Protein AF-A0A533RZ39-F1 (afdb_monomer)

Sequence (340 aa):
DVKAGQAVFLKYGLMDNGTIWGHGAYLGPDFSAAYLHSLSLEATDEMAQASFSKPLDQLTVSEKKMIEPAVAELLKTNRYDHATGILTFTQPEVLTYQQQLGYWSNYFSSPATTAGLKSGLITDPVELRQLTSFFAWTAWVSVANRPDKPYSYTNNFPYDPSVGNVATTDAILWSAISLIALLGGTAIVLFAFGRWDFLGWRNEKGAAHYHETAVEVGTATPGQRSTIKLFVIVGLLMVVQMLVGALVAHYRADPASFYGLDLSGIMPSNLTRTWHLQMAIFWIATAFVAGALFLAPMLSGKEAKKQNVGIHVLFAALLLVVGGSLLGEWLGINNKLGNL

Nearest PDB structures (foldseek):
  6qq6-assembly1_B  TM=9.199E-01  e=1.521E-16  Achromobacter xylosoxidans
  8bgw-assembly1_A  TM=9.151E-01  e=1.455E-16  Achromobacter xylosoxidans
  3ayf-assembly1_A  TM=8.746E-01  e=5.811E-16  Geobacillus stearothermophilus
  6t6v-assembly1_A  TM=9.253E-01  e=1.358E-15  Achromobacter xylosoxidans
  6qq5-assembly1_B  TM=8.987E-01  e=1.515E-14  Achromobacter xylosoxidans

Radius of gyration: 28.08 Å; Cα contacts (8 Å, |Δi|>4): 406; chains: 1; bounding box: 74×52×76 Å

Structure (mmCIF, N/CA/C/O backbone):
data_AF-A0A533RZ39-F1
#
_entry.id   AF-A0A533RZ39-F1
#
loop_
_atom_site.group_PDB
_atom_site.id
_atom_site.type_symbol
_atom_site.label_atom_id
_atom_site.label_alt_id
_atom_site.label_comp_id
_atom_site.label_asym_id
_atom_site.label_entity_id
_atom_site.label_seq_id
_atom_site.pdbx_PDB_ins_code
_atom_site.Cartn_x
_atom_site.Cartn_y
_atom_site.Cartn_z
_atom_site.occupancy
_atom_site.B_iso_or_equiv
_atom_site.auth_seq_id
_atom_site.auth_comp_id
_atom_site.auth_asym_id
_atom_site.auth_atom_id
_atom_site.pdbx_PDB_model_num
ATOM 1 N N . ASP A 1 1 ? -16.168 -15.896 3.021 1.00 94.88 1 ASP A N 1
ATOM 2 C CA . ASP A 1 1 ? -16.195 -14.435 3.233 1.00 94.88 1 ASP A CA 1
ATOM 3 C C . ASP A 1 1 ? -14.821 -13.778 3.237 1.00 94.88 1 ASP A C 1
ATOM 5 O O . ASP A 1 1 ? -14.568 -13.072 2.278 1.00 94.88 1 ASP A O 1
ATOM 9 N N . VAL A 1 2 ? -13.897 -14.052 4.169 1.00 98.00 2 VAL A N 1
ATOM 10 C CA . VAL A 1 2 ? -12.564 -13.382 4.225 1.00 98.00 2 VAL A CA 1
ATOM 11 C C . VAL A 1 2 ? -11.825 -13.320 2.874 1.00 98.00 2 VAL A C 1
ATOM 13 O O . VAL A 1 2 ? -11.486 -12.238 2.407 1.00 98.00 2 VAL A O 1
ATOM 16 N N . LYS A 1 3 ? -11.614 -14.463 2.201 1.00 98.19 3 LYS A N 1
ATOM 17 C CA . LYS A 1 3 ? -10.939 -14.504 0.884 1.00 98.19 3 LYS A CA 1
ATOM 18 C C . LYS A 1 3 ? -11.696 -13.737 -0.207 1.00 98.19 3 LYS A C 1
ATOM 20 O O . LYS A 1 3 ? -11.078 -13.112 -1.058 1.00 98.19 3 LYS A O 1
ATOM 25 N N . ALA A 1 4 ? -13.028 -13.781 -0.177 1.00 98.38 4 ALA A N 1
ATOM 26 C CA . ALA A 1 4 ? -13.853 -13.024 -1.114 1.00 98.38 4 ALA A CA 1
ATOM 27 C C . ALA A 1 4 ? -13.762 -11.516 -0.825 1.00 98.38 4 ALA A C 1
ATOM 29 O O . ALA A 1 4 ? -13.644 -10.725 -1.748 1.00 98.38 4 ALA A O 1
ATOM 30 N N . GLY A 1 5 ? -13.687 -11.125 0.449 1.00 98.25 5 GLY A N 1
ATOM 31 C CA . GLY A 1 5 ? -13.450 -9.744 0.863 1.00 98.25 5 GLY A CA 1
ATOM 32 C C . GLY A 1 5 ? -12.106 -9.202 0.401 1.00 98.25 5 GLY A C 1
ATOM 33 O O . GLY A 1 5 ? -12.029 -8.065 -0.050 1.00 98.25 5 GLY A O 1
ATOM 34 N N . GLN A 1 6 ? -11.058 -10.030 0.429 1.00 98.44 6 GLN A N 1
ATOM 35 C CA . GLN A 1 6 ? -9.775 -9.678 -0.176 1.00 98.44 6 GLN A CA 1
ATOM 36 C C . GLN A 1 6 ? -9.917 -9.438 -1.688 1.00 98.44 6 GLN A C 1
ATOM 38 O O . GLN A 1 6 ? -9.349 -8.485 -2.215 1.00 98.44 6 GLN A O 1
ATOM 43 N N . ALA A 1 7 ? -10.690 -10.269 -2.393 1.00 96.81 7 ALA A N 1
ATOM 44 C CA . ALA A 1 7 ? -10.954 -10.060 -3.815 1.00 96.81 7 ALA A CA 1
ATOM 45 C C . ALA A 1 7 ? -11.730 -8.756 -4.067 1.00 96.81 7 ALA A C 1
ATOM 47 O O . ALA A 1 7 ? -11.374 -8.021 -4.980 1.00 96.81 7 ALA A O 1
ATOM 48 N N . VAL A 1 8 ? -12.713 -8.417 -3.224 1.00 96.19 8 VAL A N 1
ATOM 49 C CA . VAL A 1 8 ? -13.425 -7.125 -3.261 1.00 96.19 8 VAL A CA 1
ATOM 50 C C . VAL A 1 8 ? -12.455 -5.956 -3.039 1.00 96.19 8 VAL A C 1
ATOM 52 O O . VAL A 1 8 ? -12.459 -4.996 -3.807 1.00 96.19 8 VAL A O 1
ATOM 55 N N . PHE A 1 9 ? -11.571 -6.054 -2.042 1.00 97.25 9 PHE A N 1
ATOM 56 C CA . PHE A 1 9 ? -10.540 -5.049 -1.764 1.00 97.25 9 PHE A CA 1
ATOM 57 C C . PHE A 1 9 ? -9.639 -4.786 -2.984 1.00 97.25 9 PHE A C 1
ATOM 59 O O . PHE A 1 9 ? -9.353 -3.631 -3.309 1.00 97.25 9 PHE A O 1
ATOM 66 N N . LEU A 1 10 ? -9.228 -5.849 -3.684 1.00 95.38 10 LEU A N 1
ATOM 67 C CA . LEU A 1 10 ? -8.409 -5.761 -4.896 1.00 95.38 10 LEU A CA 1
ATOM 68 C C . LEU A 1 10 ? -9.204 -5.252 -6.106 1.00 95.38 10 LEU A C 1
ATOM 70 O O . LEU A 1 10 ? -8.716 -4.382 -6.822 1.00 95.38 10 LEU A O 1
ATOM 74 N N . LYS A 1 11 ? -10.434 -5.743 -6.305 1.00 93.38 11 LYS A N 1
ATOM 75 C CA . LYS A 1 11 ? -11.346 -5.352 -7.394 1.00 93.38 11 LYS A CA 1
ATOM 76 C C . LYS A 1 11 ? -11.533 -3.838 -7.458 1.00 93.38 11 LYS A C 1
ATOM 78 O O . LYS A 1 11 ? -11.471 -3.250 -8.532 1.00 93.38 11 LYS A O 1
ATOM 83 N N . TYR A 1 12 ? -11.734 -3.211 -6.302 1.00 93.88 12 TYR A N 1
ATOM 84 C CA . TYR A 1 12 ? -11.944 -1.769 -6.200 1.00 93.88 12 TYR A CA 1
ATOM 85 C C . TYR A 1 12 ? -10.649 -0.966 -6.020 1.00 93.88 12 TYR A C 1
ATOM 87 O O . TYR A 1 12 ? -10.709 0.239 -5.784 1.00 93.88 12 TYR A O 1
ATOM 95 N N . GLY A 1 13 ? -9.472 -1.595 -6.120 1.00 95.31 13 GLY A N 1
ATOM 96 C CA . GLY A 1 13 ? -8.187 -0.905 -5.998 1.00 95.31 13 GLY A CA 1
ATOM 97 C C . GLY A 1 13 ? -8.021 -0.177 -4.661 1.00 95.31 13 GLY A C 1
ATOM 98 O O . GLY A 1 13 ? -7.439 0.903 -4.615 1.00 95.31 13 GLY A O 1
ATOM 99 N N . LEU A 1 14 ? -8.553 -0.722 -3.562 1.00 96.94 14 LEU A N 1
ATOM 100 C CA . LEU A 1 14 ? -8.545 -0.025 -2.269 1.00 96.94 14 LEU A CA 1
ATOM 101 C C . LEU A 1 14 ? -7.134 0.123 -1.678 1.00 96.94 14 LEU A C 1
ATOM 103 O O . LEU A 1 14 ? -6.907 1.025 -0.877 1.00 96.94 14 LEU A O 1
ATOM 107 N N . MET A 1 15 ? -6.167 -0.688 -2.119 1.00 97.62 15 MET A N 1
ATOM 108 C CA . MET A 1 15 ? -4.744 -0.520 -1.784 1.00 97.62 15 MET A CA 1
ATOM 109 C C . MET A 1 15 ? -4.122 0.737 -2.415 1.00 97.62 15 MET A C 1
ATOM 111 O O . MET A 1 15 ? -3.093 1.220 -1.948 1.00 97.62 15 MET A O 1
ATOM 115 N N . ASP A 1 16 ? -4.746 1.283 -3.464 1.00 97.06 16 ASP A N 1
ATOM 116 C CA . ASP A 1 16 ? -4.398 2.579 -4.050 1.00 97.06 16 ASP A CA 1
ATOM 117 C C . ASP A 1 16 ? -5.147 3.752 -3.392 1.00 97.06 16 ASP A C 1
ATOM 119 O O . ASP A 1 16 ? -4.945 4.908 -3.766 1.00 97.06 16 ASP A O 1
ATOM 123 N N . ASN A 1 17 ? -5.952 3.483 -2.361 1.00 95.75 17 ASN A N 1
ATOM 124 C CA . ASN A 1 17 ? -6.607 4.497 -1.538 1.00 95.75 17 ASN A CA 1
ATOM 125 C C . ASN A 1 17 ? -6.117 4.492 -0.081 1.00 95.75 17 ASN A C 1
ATOM 127 O O . ASN A 1 17 ? -5.567 5.493 0.375 1.00 95.75 17 ASN A O 1
ATOM 131 N N . GLY A 1 18 ? -6.250 3.369 0.618 1.00 96.81 18 GLY A N 1
ATOM 132 C CA . GLY A 1 18 ? -5.762 3.168 1.983 1.00 96.81 18 GLY A CA 1
ATOM 133 C C . GLY A 1 18 ? -4.693 2.080 2.059 1.00 96.81 18 GLY A C 1
ATOM 134 O O . GLY A 1 18 ? -4.070 1.727 1.051 1.00 96.81 18 GLY A O 1
ATOM 135 N N . THR A 1 19 ? -4.500 1.515 3.250 1.00 98.50 19 THR A N 1
ATOM 136 C CA . THR A 1 19 ? -3.510 0.452 3.488 1.00 98.50 19 THR A CA 1
ATOM 137 C C . THR A 1 19 ? -4.073 -0.767 4.211 1.00 98.50 19 THR A C 1
ATOM 139 O O . THR A 1 19 ? -5.060 -0.693 4.941 1.00 98.50 19 THR A O 1
ATOM 142 N N . ILE A 1 20 ? -3.404 -1.906 4.022 1.00 98.50 20 ILE A N 1
ATOM 143 C CA . ILE A 1 20 ? -3.506 -3.082 4.891 1.00 98.50 20 ILE A CA 1
ATOM 144 C C . ILE A 1 20 ? -2.119 -3.325 5.472 1.00 98.50 20 ILE A C 1
ATOM 146 O O . ILE A 1 20 ? -1.152 -3.492 4.724 1.00 98.50 20 ILE A O 1
ATOM 150 N N . TRP A 1 21 ? -2.015 -3.332 6.802 1.00 97.94 21 TRP A N 1
ATOM 151 C CA . TRP A 1 21 ? -0.742 -3.515 7.509 1.00 97.94 21 TRP A CA 1
ATOM 152 C C . TRP A 1 21 ? 0.346 -2.551 7.005 1.00 97.94 21 TRP A C 1
ATOM 154 O O . TRP A 1 21 ? 1.483 -2.949 6.747 1.00 97.94 21 TRP A O 1
ATOM 164 N N . GLY A 1 22 ? -0.023 -1.282 6.815 1.00 97.06 22 GLY A N 1
ATOM 165 C CA . GLY A 1 22 ? 0.871 -0.199 6.400 1.00 97.06 22 GLY A CA 1
ATOM 166 C C . GLY A 1 22 ? 1.260 -0.194 4.917 1.00 97.06 22 GLY A C 1
ATOM 167 O O . GLY A 1 22 ? 1.919 0.745 4.471 1.00 97.06 22 GLY A O 1
ATOM 168 N N . HIS A 1 23 ? 0.842 -1.194 4.135 1.00 98.38 23 HIS A N 1
ATOM 169 C CA . HIS A 1 23 ? 1.128 -1.266 2.704 1.00 98.38 23 HIS A CA 1
ATOM 170 C C . HIS A 1 23 ? -0.058 -0.751 1.890 1.00 98.38 23 HIS A C 1
ATOM 172 O O . HIS A 1 23 ? -1.171 -1.265 2.007 1.00 98.38 23 HIS A O 1
ATOM 178 N N . GLY A 1 24 ? 0.194 0.239 1.037 1.00 97.19 24 GLY A N 1
ATOM 179 C CA . GLY A 1 24 ? -0.805 0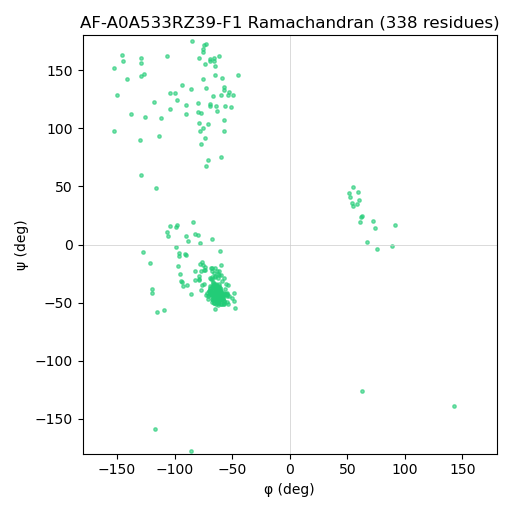.817 0.142 1.00 97.19 24 GLY A CA 1
ATOM 180 C C . GLY A 1 24 ? -0.629 2.322 -0.021 1.00 97.19 24 GLY A C 1
ATOM 181 O O . GLY A 1 24 ? 0.495 2.807 -0.178 1.00 97.19 24 GLY A O 1
ATOM 182 N N . ALA A 1 25 ? -1.737 3.050 -0.026 1.00 96.00 25 ALA A N 1
ATOM 183 C CA . ALA A 1 25 ? -1.802 4.491 -0.200 1.00 96.00 25 ALA A CA 1
ATOM 184 C C . ALA A 1 25 ? -2.129 5.232 1.102 1.00 96.00 25 ALA A C 1
ATOM 186 O O . ALA A 1 25 ? -2.640 4.666 2.056 1.00 96.00 25 ALA A O 1
ATOM 187 N N . TYR A 1 26 ? -1.840 6.533 1.113 1.00 93.94 26 TYR A N 1
ATOM 188 C CA . TYR A 1 26 ? -2.028 7.415 2.271 1.00 93.94 26 TYR A CA 1
ATOM 189 C C . TYR A 1 26 ? -3.066 8.499 1.956 1.00 93.94 26 TYR A C 1
ATOM 191 O O . TYR A 1 26 ? -2.769 9.694 2.042 1.00 93.94 26 TYR A O 1
ATOM 199 N N . LEU A 1 27 ? -4.209 8.083 1.411 1.00 93.12 27 LEU A N 1
ATOM 200 C CA . LEU A 1 27 ? -5.382 8.930 1.163 1.00 93.12 27 LEU A CA 1
ATOM 201 C C . LEU A 1 27 ? -6.493 8.531 2.141 1.00 93.12 27 LEU A C 1
ATOM 203 O O . LEU A 1 27 ? -6.960 9.357 2.917 1.00 93.12 27 LEU A O 1
ATOM 207 N N . GLY A 1 28 ? -6.864 7.252 2.119 1.00 94.62 28 GLY A N 1
ATOM 208 C CA . GLY A 1 28 ? -7.725 6.604 3.099 1.00 94.62 28 GLY A CA 1
ATOM 209 C C . GLY A 1 28 ? -6.957 6.094 4.327 1.00 94.62 28 GLY A C 1
ATOM 210 O O . GLY A 1 28 ? -5.744 6.300 4.442 1.00 94.62 28 GLY A O 1
ATOM 211 N N . PRO A 1 29 ? -7.657 5.431 5.263 1.00 96.62 29 PRO A N 1
ATOM 212 C CA . PRO A 1 29 ? -7.059 4.892 6.479 1.00 96.62 29 PRO A CA 1
ATOM 213 C C . PRO A 1 29 ? -6.234 3.622 6.210 1.00 96.62 29 PRO A C 1
ATOM 215 O O . PRO A 1 29 ? -6.313 3.012 5.141 1.00 96.62 29 PRO A O 1
ATOM 218 N N . ASP A 1 30 ? -5.504 3.162 7.229 1.00 98.44 30 ASP A N 1
ATOM 219 C CA . ASP A 1 30 ? -5.156 1.742 7.313 1.00 98.44 30 ASP A CA 1
ATOM 220 C C . ASP A 1 30 ? -6.388 0.972 7.794 1.00 98.44 30 ASP A C 1
ATOM 222 O O . ASP A 1 30 ? -6.836 1.164 8.924 1.00 98.44 30 ASP A O 1
ATOM 226 N N . PHE A 1 31 ? -6.964 0.127 6.939 1.00 98.25 31 PHE A N 1
ATOM 227 C CA . PHE A 1 31 ? -8.225 -0.554 7.244 1.00 98.25 31 PHE A CA 1
ATOM 228 C C . PHE A 1 31 ? -8.075 -1.551 8.403 1.00 98.25 31 PHE A C 1
ATOM 230 O O . PHE A 1 31 ? -9.000 -1.703 9.199 1.00 98.25 31 PHE A O 1
ATOM 237 N N . SER A 1 32 ? -6.903 -2.187 8.539 1.00 98.25 32 SER A N 1
ATOM 238 C CA . SER A 1 32 ? -6.609 -3.096 9.655 1.00 98.25 32 SER A CA 1
ATOM 239 C C . SER A 1 32 ? -6.551 -2.338 10.981 1.00 98.25 32 SER A C 1
ATOM 241 O O . SER A 1 32 ? -7.179 -2.753 11.951 1.00 98.25 32 SER A O 1
ATOM 243 N N . ALA A 1 33 ? -5.824 -1.218 11.022 1.00 98.50 33 ALA A N 1
ATOM 244 C CA . ALA A 1 33 ? -5.680 -0.386 12.212 1.00 98.50 33 ALA A CA 1
ATOM 245 C C . ALA A 1 33 ? -6.991 0.310 12.586 1.00 98.50 33 ALA A C 1
ATOM 247 O O . ALA A 1 33 ? -7.340 0.349 13.760 1.00 98.50 33 ALA A O 1
ATOM 248 N N . ALA A 1 34 ? -7.742 0.816 11.603 1.00 98.00 34 ALA A N 1
ATOM 249 C CA . ALA A 1 34 ? -9.041 1.441 11.835 1.00 98.00 34 ALA A CA 1
ATOM 250 C C . ALA A 1 34 ? -10.039 0.447 12.447 1.00 98.00 34 ALA A C 1
ATOM 252 O O . ALA A 1 34 ? -10.666 0.760 13.458 1.00 98.00 34 ALA A O 1
ATOM 253 N N . TYR A 1 35 ? -10.135 -0.767 11.889 1.00 98.56 35 TYR A N 1
ATOM 254 C CA . TYR A 1 35 ? -10.982 -1.818 12.457 1.00 98.56 35 TYR A CA 1
ATOM 255 C C . TYR A 1 35 ? -10.522 -2.198 13.871 1.00 98.56 35 TYR A C 1
ATOM 257 O O . TYR A 1 35 ? -11.345 -2.267 14.784 1.00 98.56 35 TYR A O 1
ATOM 265 N N . LEU A 1 36 ? -9.216 -2.431 14.061 1.00 98.56 36 LEU A N 1
ATOM 266 C CA . LEU A 1 36 ? -8.647 -2.815 15.356 1.00 98.56 36 LEU A CA 1
ATOM 267 C C . LEU A 1 36 ? -8.915 -1.762 16.433 1.00 98.56 36 LEU A C 1
ATOM 269 O O . LEU A 1 36 ? -9.275 -2.110 17.554 1.00 98.56 36 LEU A O 1
ATOM 273 N N . HIS A 1 37 ? -8.771 -0.484 16.093 1.00 97.62 37 HIS A N 1
ATOM 274 C CA . HIS A 1 37 ? -9.007 0.594 17.036 1.00 97.62 37 HIS A CA 1
ATOM 275 C C . HIS A 1 37 ? -10.481 0.663 17.452 1.00 97.62 37 HIS A C 1
ATOM 277 O O . HIS A 1 37 ? -10.779 0.768 18.638 1.00 97.62 37 HIS A O 1
ATOM 283 N N . SER A 1 38 ? -11.421 0.526 16.509 1.00 97.19 38 SER A N 1
ATOM 284 C CA . SER A 1 38 ? -12.846 0.439 16.856 1.00 97.19 38 SER A CA 1
ATOM 285 C C . SER A 1 38 ? -13.154 -0.768 17.744 1.00 97.19 38 SER A C 1
ATOM 287 O O . SER A 1 38 ? -13.905 -0.629 18.703 1.00 97.19 38 SER A O 1
ATOM 289 N N . LEU A 1 39 ? -12.532 -1.922 17.472 1.00 98.06 39 LEU A N 1
ATOM 290 C CA . LEU A 1 39 ? -12.652 -3.107 18.325 1.00 98.06 39 LEU A CA 1
ATOM 291 C C . LEU A 1 39 ? -12.137 -2.845 19.745 1.00 98.06 39 LEU A C 1
ATOM 293 O O . LEU A 1 39 ? -12.749 -3.283 20.715 1.00 98.06 39 LEU A O 1
ATOM 297 N N . SER A 1 40 ? -11.030 -2.114 19.872 1.00 96.88 40 SER A N 1
ATOM 298 C CA . SER A 1 40 ? -10.486 -1.714 21.169 1.00 96.88 40 SER A CA 1
ATOM 299 C C . SER A 1 40 ? -11.463 -0.845 21.957 1.00 96.88 40 SER A C 1
ATOM 301 O O . SER A 1 40 ? -11.696 -1.093 23.140 1.00 96.88 40 SER A O 1
ATOM 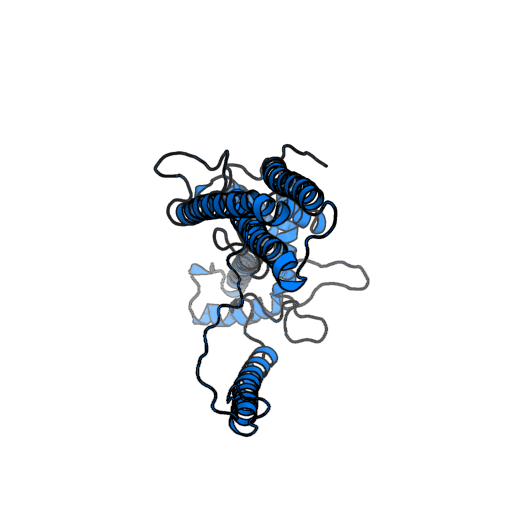303 N N . LEU A 1 41 ? -12.072 0.148 21.301 1.00 95.19 41 LEU A N 1
ATOM 304 C CA . LEU A 1 41 ? -13.046 1.035 21.935 1.00 95.19 41 LEU A CA 1
ATOM 305 C C . LEU A 1 41 ? -14.280 0.263 22.413 1.00 95.19 41 L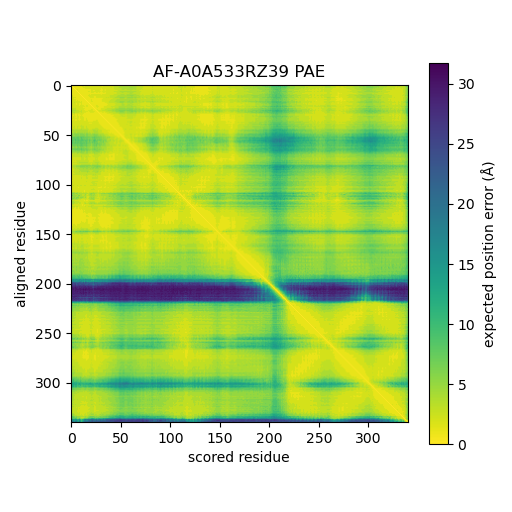EU A C 1
ATOM 307 O O . LEU A 1 41 ? -14.679 0.444 23.558 1.00 95.19 41 LEU A O 1
ATOM 311 N N . GLU A 1 42 ? -14.823 -0.634 21.587 1.00 95.44 42 GLU A N 1
ATOM 312 C CA . GLU A 1 42 ? -15.980 -1.463 21.952 1.00 95.44 42 GLU A CA 1
ATOM 313 C C . GLU A 1 42 ? -15.650 -2.410 23.116 1.00 95.44 42 GLU A C 1
ATOM 315 O O . GLU A 1 42 ? -16.386 -2.476 24.097 1.00 95.44 42 GLU A O 1
ATOM 320 N N . ALA A 1 43 ? -14.504 -3.099 23.065 1.00 95.69 43 ALA A N 1
ATOM 321 C CA . ALA A 1 43 ? -14.070 -3.978 24.151 1.00 95.69 43 ALA A CA 1
ATOM 322 C C . ALA A 1 43 ? -13.841 -3.209 25.461 1.00 95.69 43 ALA A C 1
ATOM 324 O O . ALA A 1 43 ? -14.156 -3.704 26.544 1.00 95.69 43 ALA A O 1
ATOM 325 N N . THR A 1 44 ? -13.314 -1.989 25.362 1.00 95.06 44 THR A N 1
ATOM 326 C CA . THR A 1 44 ? -13.107 -1.106 26.510 1.00 95.06 44 THR A CA 1
ATOM 327 C C . THR A 1 44 ? -14.439 -0.632 27.089 1.00 95.06 44 THR A C 1
ATOM 329 O O . THR A 1 44 ? -14.591 -0.641 28.308 1.00 95.06 44 THR A O 1
ATOM 332 N N . ASP A 1 45 ? -15.408 -0.254 26.252 1.00 93.81 45 ASP A N 1
ATOM 333 C CA . ASP A 1 45 ? -16.736 0.185 26.695 1.00 93.81 45 ASP A CA 1
ATOM 334 C C . ASP A 1 45 ? -17.526 -0.957 27.355 1.00 93.81 45 ASP A C 1
ATOM 336 O O . ASP A 1 45 ? -18.080 -0.777 28.440 1.00 93.81 45 ASP A O 1
ATOM 340 N N . GLU A 1 46 ? -17.474 -2.173 26.798 1.00 92.44 46 GLU A N 1
ATOM 341 C CA . GLU A 1 46 ? -18.102 -3.353 27.406 1.00 92.44 46 GLU A CA 1
ATOM 342 C C . GLU A 1 46 ? -17.523 -3.636 28.806 1.00 92.44 46 GLU A C 1
ATOM 344 O O . GLU A 1 46 ? -18.266 -3.828 29.776 1.00 92.44 46 GLU A O 1
ATOM 349 N N . MET A 1 47 ? -16.193 -3.592 28.951 1.00 93.31 47 MET A N 1
ATOM 350 C CA . MET A 1 47 ? -15.537 -3.775 30.251 1.00 93.31 47 MET A CA 1
ATOM 351 C C . MET A 1 47 ? -15.819 -2.628 31.228 1.00 93.31 47 MET A C 1
ATOM 353 O O . MET A 1 47 ? -15.960 -2.869 32.433 1.00 93.31 47 MET A O 1
ATOM 357 N N . ALA A 1 48 ? -15.916 -1.393 30.732 1.00 94.38 48 ALA A N 1
ATOM 358 C CA . ALA A 1 48 ? -16.267 -0.214 31.516 1.00 94.38 48 ALA A CA 1
ATOM 359 C C . ALA A 1 48 ? -17.680 -0.333 32.094 1.00 94.38 48 ALA A C 1
ATOM 361 O O . ALA A 1 48 ? -17.888 -0.138 33.297 1.00 94.38 48 ALA A O 1
ATOM 362 N N . GLN A 1 49 ? -18.635 -0.737 31.258 1.00 93.12 49 GLN A N 1
ATOM 363 C CA . GLN A 1 49 ? -20.014 -0.944 31.660 1.00 93.12 49 GLN A CA 1
ATOM 364 C C . GLN A 1 49 ? -20.128 -2.083 32.680 1.00 93.12 49 GLN A C 1
ATOM 366 O O . GLN A 1 49 ? -20.811 -1.928 33.694 1.00 93.12 49 GLN A O 1
ATOM 371 N N . ALA A 1 50 ? -19.411 -3.191 32.468 1.00 91.69 50 ALA A N 1
ATOM 372 C CA . ALA A 1 50 ? -19.404 -4.328 33.387 1.00 91.69 50 ALA A CA 1
ATOM 373 C C . ALA A 1 50 ? -18.765 -4.005 34.752 1.00 91.69 50 ALA A C 1
ATOM 375 O O . ALA A 1 50 ? -19.245 -4.479 35.780 1.00 91.69 50 ALA A O 1
ATOM 376 N N . SER A 1 51 ? -17.700 -3.196 34.775 1.00 93.56 51 SER A N 1
ATOM 377 C CA . SER A 1 51 ? -16.913 -2.937 35.993 1.00 93.56 51 SER A CA 1
ATOM 378 C C . SER A 1 51 ? -17.378 -1.708 36.776 1.00 93.56 51 SER A C 1
ATOM 380 O O . SER A 1 51 ? -17.321 -1.700 38.004 1.00 93.56 51 SER A O 1
ATOM 382 N N . PHE A 1 52 ? -17.830 -0.662 36.079 1.00 94.44 52 PHE A N 1
ATOM 383 C CA . PHE A 1 52 ? -18.134 0.646 36.671 1.00 94.44 52 PHE A CA 1
ATOM 384 C C . PHE A 1 52 ? -19.537 1.161 36.344 1.00 94.44 52 PHE A C 1
ATOM 386 O O . PHE A 1 52 ? -19.930 2.185 36.901 1.00 94.44 52 PHE A O 1
ATOM 393 N N . SER A 1 53 ? -20.294 0.481 35.469 1.00 95.06 53 SER A N 1
ATOM 394 C CA . SER A 1 53 ? -21.595 0.960 34.962 1.00 95.06 53 SER A CA 1
ATOM 395 C C . SER A 1 53 ? -21.516 2.366 34.356 1.00 95.06 53 SER A C 1
ATOM 397 O O . SER A 1 53 ? -22.427 3.179 34.523 1.00 95.06 53 SER A O 1
ATOM 399 N N . LYS A 1 54 ? -20.394 2.660 33.693 1.00 92.06 54 LYS A N 1
ATOM 400 C CA . LYS A 1 54 ? -20.105 3.938 33.045 1.00 92.06 54 LYS A CA 1
ATOM 401 C C . LYS A 1 54 ? -19.654 3.693 31.605 1.00 92.06 54 LYS A C 1
ATOM 403 O O . LYS A 1 54 ? -18.901 2.743 31.390 1.00 92.06 54 LYS A O 1
ATOM 408 N N . PRO A 1 55 ? -20.015 4.584 30.670 1.00 90.81 55 PRO A N 1
ATOM 409 C CA . PRO A 1 55 ? -19.425 4.593 29.338 1.00 90.81 55 PRO A CA 1
ATOM 410 C C . PRO A 1 55 ? -17.953 5.035 29.370 1.00 90.81 55 PRO A C 1
ATOM 412 O O . PRO A 1 55 ? -17.494 5.704 30.306 1.00 90.81 55 PRO A O 1
ATOM 415 N N . LEU A 1 56 ? -17.216 4.686 28.314 1.00 86.25 56 LEU A N 1
ATOM 416 C CA . LEU A 1 56 ? -15.779 4.947 28.152 1.00 86.25 56 LEU A CA 1
ATOM 417 C C . LEU A 1 56 ? -15.372 6.422 28.340 1.00 86.25 56 LEU A C 1
ATOM 419 O O . LEU A 1 56 ? -14.285 6.719 28.853 1.00 86.25 56 LEU A O 1
ATOM 423 N N . ASP A 1 57 ? -16.224 7.358 27.926 1.00 89.62 57 ASP A N 1
ATOM 424 C CA . ASP A 1 57 ? -15.989 8.804 28.001 1.00 89.62 57 ASP A CA 1
ATOM 425 C C . ASP A 1 57 ? -16.111 9.369 29.429 1.00 89.62 57 ASP A C 1
ATOM 427 O O . ASP A 1 57 ? -15.532 10.416 29.724 1.00 89.62 57 ASP A O 1
ATOM 431 N N . GLN A 1 58 ? -16.778 8.648 30.334 1.00 93.25 58 GLN A N 1
ATOM 432 C CA . GLN A 1 58 ? -16.986 9.036 31.734 1.00 93.25 58 GLN A CA 1
ATOM 433 C C . GLN A 1 58 ? -16.007 8.376 32.712 1.00 93.25 58 GLN A C 1
ATOM 435 O O . GLN A 1 58 ? -16.042 8.659 33.914 1.00 93.25 58 GLN A O 1
ATOM 440 N N . LEU A 1 59 ? -15.120 7.507 32.223 1.00 91.25 59 LEU A N 1
ATOM 441 C CA . LEU A 1 59 ? -14.091 6.894 33.055 1.00 91.25 59 LEU A CA 1
ATOM 442 C C . LEU A 1 59 ? -12.992 7.890 33.434 1.00 91.25 59 LEU A C 1
ATOM 444 O O . LEU A 1 59 ? -12.415 8.588 32.595 1.00 91.25 59 LEU A O 1
ATOM 448 N N . THR A 1 60 ? -12.622 7.877 34.710 1.00 93.81 60 THR A N 1
ATOM 449 C CA . THR A 1 60 ? -11.413 8.527 35.217 1.00 93.81 60 THR A CA 1
ATOM 450 C C . THR A 1 60 ? -10.155 7.854 34.660 1.00 93.81 60 THR A C 1
ATOM 452 O O . THR A 1 60 ? -10.165 6.695 34.249 1.00 93.81 60 THR A O 1
ATOM 455 N N . VAL A 1 61 ? -9.019 8.558 34.696 1.00 91.19 61 VAL A N 1
ATOM 456 C CA . VAL A 1 61 ? -7.720 8.002 34.266 1.00 91.19 61 VAL A CA 1
ATOM 457 C C . VAL A 1 61 ? -7.365 6.725 35.036 1.00 91.19 61 VAL A C 1
ATOM 459 O O . VAL A 1 61 ? -6.829 5.785 34.456 1.00 91.19 61 VAL A O 1
ATOM 462 N N . SER A 1 62 ? -7.679 6.675 36.333 1.00 92.94 62 SER A N 1
ATOM 463 C CA . SER A 1 62 ? -7.450 5.487 37.158 1.00 92.94 62 SER A CA 1
ATOM 464 C C . SER A 1 62 ? -8.330 4.316 36.725 1.00 92.94 62 SER A C 1
ATOM 466 O O . SER A 1 62 ? -7.831 3.201 36.630 1.00 92.94 62 SER A O 1
ATOM 468 N N . GLU A 1 63 ? -9.608 4.560 36.415 1.00 93.19 63 GLU A N 1
ATOM 469 C CA . GLU A 1 63 ? -10.519 3.526 35.905 1.00 93.19 63 GLU A CA 1
ATOM 470 C C . GLU A 1 63 ? -10.064 2.990 34.541 1.00 93.19 63 GLU A C 1
ATOM 472 O O . GLU A 1 63 ? -10.017 1.776 34.358 1.00 93.19 63 GLU A O 1
ATOM 477 N N . LYS A 1 64 ? -9.615 3.862 33.627 1.00 89.00 64 LYS A N 1
ATOM 478 C CA . LYS A 1 64 ? -9.048 3.449 32.328 1.00 89.00 64 LYS A CA 1
ATOM 479 C C . LYS A 1 64 ? -7.827 2.540 32.492 1.00 89.00 64 LYS A C 1
ATOM 481 O O . LYS A 1 64 ? -7.771 1.461 31.911 1.00 89.00 64 LYS A O 1
ATOM 486 N N . LYS A 1 65 ? -6.895 2.906 33.376 1.00 89.88 65 LYS A N 1
ATOM 487 C CA . LYS A 1 65 ? -5.705 2.085 33.662 1.00 89.88 65 LYS A CA 1
ATOM 488 C C . LYS A 1 65 ? -6.016 0.732 34.307 1.00 89.88 65 LYS A C 1
ATOM 490 O O . LYS A 1 65 ? -5.169 -0.156 34.259 1.00 89.88 65 LYS A O 1
ATOM 495 N N . MET A 1 66 ? -7.189 0.571 34.924 1.00 90.62 66 MET A N 1
ATOM 496 C CA . MET A 1 66 ? -7.618 -0.718 35.473 1.00 90.62 66 MET A CA 1
ATOM 497 C C . MET A 1 66 ? -8.154 -1.667 34.393 1.00 90.62 66 MET A C 1
ATOM 499 O O . MET A 1 66 ? -7.998 -2.875 34.544 1.00 90.62 66 MET A O 1
ATOM 503 N N . ILE A 1 67 ? -8.746 -1.147 33.311 1.00 92.88 67 ILE A N 1
ATOM 504 C CA . ILE A 1 67 ? -9.359 -1.968 32.248 1.00 92.88 67 ILE A CA 1
ATOM 505 C C . ILE A 1 67 ? -8.424 -2.240 31.068 1.00 92.88 67 ILE A C 1
ATOM 507 O O . ILE A 1 67 ? -8.496 -3.316 30.483 1.00 92.88 67 ILE A O 1
ATOM 511 N N . GLU A 1 68 ? -7.515 -1.314 30.743 1.00 91.19 68 GLU A N 1
ATOM 512 C CA . GLU A 1 68 ? -6.590 -1.433 29.603 1.00 91.19 68 GLU A CA 1
ATOM 513 C C . GLU A 1 68 ? -5.837 -2.784 29.557 1.00 91.19 68 GLU A C 1
ATOM 515 O O . GLU A 1 68 ? -5.827 -3.417 28.498 1.00 91.19 68 GLU A O 1
ATOM 520 N N . PRO A 1 69 ? -5.256 -3.304 30.664 1.00 93.69 69 PRO A N 1
ATOM 521 C CA . PRO A 1 69 ? -4.573 -4.598 30.632 1.00 93.69 69 PRO A CA 1
ATOM 522 C C . PRO A 1 69 ? -5.511 -5.770 30.328 1.00 93.69 69 PRO A C 1
ATOM 524 O O . PRO A 1 69 ? -5.115 -6.694 29.620 1.00 93.69 69 PRO A O 1
ATOM 527 N N . ALA A 1 70 ? -6.748 -5.724 30.833 1.00 94.38 70 ALA A N 1
ATOM 528 C CA . ALA A 1 70 ? -7.739 -6.773 30.617 1.00 94.38 70 ALA A CA 1
ATOM 529 C C . ALA A 1 70 ? -8.231 -6.786 29.162 1.00 94.38 70 ALA A C 1
ATOM 531 O O . ALA A 1 70 ? -8.357 -7.857 28.569 1.00 94.38 70 ALA A O 1
ATOM 532 N N . VAL A 1 71 ? -8.437 -5.611 28.553 1.00 95.94 71 VAL A N 1
ATOM 533 C CA . VAL A 1 71 ? -8.757 -5.482 27.119 1.00 95.94 71 VAL A CA 1
ATOM 534 C C . VAL A 1 71 ? -7.616 -6.032 26.266 1.00 95.94 71 VAL A C 1
ATOM 536 O O . VAL A 1 71 ? -7.845 -6.842 25.365 1.00 95.94 71 VAL A O 1
ATOM 539 N N . ALA A 1 72 ? -6.376 -5.647 26.577 1.00 96.56 72 ALA A N 1
ATOM 540 C CA . ALA A 1 72 ? -5.205 -6.150 25.872 1.00 96.56 72 ALA A CA 1
ATOM 541 C C . ALA A 1 72 ? -5.090 -7.679 25.988 1.00 96.56 72 ALA A C 1
ATOM 543 O O . ALA A 1 72 ? -4.892 -8.353 24.981 1.00 96.56 72 ALA A O 1
ATOM 544 N N . GLU A 1 73 ? -5.260 -8.253 27.181 1.00 96.62 73 GLU A N 1
ATOM 545 C CA . GLU A 1 73 ? -5.254 -9.706 27.379 1.00 96.62 73 GLU A CA 1
ATOM 546 C C . GLU A 1 73 ? -6.379 -10.395 26.590 1.00 96.62 73 GLU A C 1
ATOM 548 O O . GLU A 1 73 ? -6.132 -11.386 25.892 1.00 96.62 73 GLU A O 1
ATOM 553 N N . LEU A 1 74 ? -7.595 -9.839 26.626 1.00 96.88 74 LEU A N 1
ATOM 554 C CA . LEU A 1 74 ? -8.750 -10.364 25.903 1.00 96.88 74 LEU A CA 1
ATOM 555 C C . LEU A 1 74 ? -8.469 -10.467 24.400 1.00 96.88 74 LEU A C 1
ATOM 557 O O . LEU A 1 74 ? -8.701 -11.532 23.818 1.00 96.88 74 LEU A O 1
ATOM 561 N N . LEU A 1 75 ? -7.983 -9.387 23.784 1.00 97.69 75 LEU A N 1
ATOM 562 C CA . LEU A 1 75 ? -7.773 -9.301 22.336 1.00 97.69 75 LEU A CA 1
ATOM 563 C C . LEU A 1 75 ? -6.492 -10.011 21.878 1.00 97.69 75 LEU A C 1
ATOM 565 O O . LEU A 1 75 ? -6.447 -10.559 20.778 1.00 97.69 75 LEU A O 1
ATOM 569 N N . LYS A 1 76 ? -5.456 -10.065 22.724 1.00 97.88 76 LYS A N 1
ATOM 570 C CA . LYS A 1 76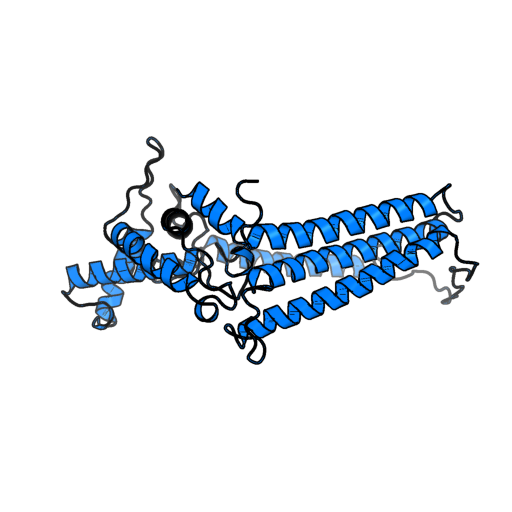 ? -4.228 -10.817 22.426 1.00 97.88 76 LYS A CA 1
ATOM 571 C C . LYS A 1 76 ? -4.389 -12.325 22.561 1.00 97.88 76 LYS A C 1
ATOM 573 O O . LYS A 1 76 ? -3.595 -13.068 21.978 1.00 97.88 76 LYS A O 1
ATOM 578 N N . THR A 1 77 ? -5.379 -12.794 23.315 1.00 97.69 77 THR A N 1
ATOM 579 C CA . THR A 1 77 ? -5.642 -14.226 23.475 1.00 97.69 77 THR A CA 1
ATOM 580 C C . THR A 1 77 ? -6.053 -14.851 22.144 1.00 97.69 77 THR A C 1
ATOM 582 O O . THR A 1 77 ? -7.082 -14.507 21.563 1.00 97.69 77 THR A O 1
ATOM 585 N N . ASN A 1 78 ? -5.265 -15.817 21.670 1.00 97.56 78 ASN A N 1
ATOM 586 C CA . ASN A 1 78 ? -5.566 -16.526 20.435 1.00 97.56 78 ASN A CA 1
ATOM 587 C C . ASN A 1 78 ? -6.623 -17.616 20.669 1.00 97.56 78 ASN A C 1
ATOM 589 O O . ASN A 1 78 ? -6.362 -18.597 21.360 1.00 97.56 78 ASN A O 1
ATOM 593 N N . ARG A 1 79 ? -7.807 -17.440 20.074 1.00 96.62 79 ARG A N 1
ATOM 594 C CA . ARG A 1 79 ? -8.942 -18.380 20.152 1.00 96.62 79 ARG A CA 1
ATOM 595 C C . ARG A 1 79 ? -9.136 -19.204 18.876 1.00 96.62 79 ARG A C 1
ATOM 597 O O . ARG A 1 79 ? -10.216 -19.746 18.659 1.00 96.62 79 ARG A O 1
ATOM 604 N N . TYR A 1 80 ? -8.129 -19.249 18.004 1.00 97.50 80 TYR A N 1
ATOM 605 C CA . TYR A 1 80 ? -8.156 -20.089 16.814 1.00 97.50 80 TYR A CA 1
ATOM 606 C C . TYR A 1 80 ? -7.812 -21.533 17.177 1.00 97.50 80 TYR A C 1
ATOM 608 O O . TYR A 1 80 ? -6.726 -21.821 17.682 1.00 97.50 80 TYR A O 1
ATOM 616 N N . ASP A 1 81 ? -8.728 -22.446 16.882 1.00 96.69 81 ASP A N 1
ATOM 617 C CA . ASP A 1 81 ? -8.504 -23.877 17.008 1.00 96.69 81 ASP A CA 1
ATOM 618 C C . ASP A 1 81 ? -7.935 -24.432 15.696 1.00 96.69 81 ASP A C 1
ATOM 620 O O . ASP A 1 81 ? -8.608 -24.492 14.665 1.00 96.69 81 ASP A O 1
ATOM 624 N N . HIS A 1 82 ? -6.679 -24.874 15.743 1.00 92.69 82 HIS A N 1
ATOM 625 C CA . HIS A 1 82 ? -5.987 -25.462 14.599 1.00 92.69 82 HIS A CA 1
ATOM 626 C C . HIS A 1 82 ? -6.591 -26.791 14.125 1.00 92.69 82 HIS A C 1
ATOM 628 O O . HIS A 1 82 ? -6.440 -27.121 12.949 1.00 92.69 82 HIS A O 1
ATOM 634 N N . ALA A 1 83 ? -7.242 -27.558 15.004 1.00 95.81 83 ALA A N 1
ATOM 635 C CA . ALA A 1 83 ? -7.822 -28.853 14.658 1.00 95.81 83 ALA A CA 1
ATOM 636 C C . ALA A 1 83 ? -9.132 -28.695 13.878 1.00 95.81 83 ALA A C 1
ATOM 638 O O . ALA A 1 83 ? -9.381 -29.438 12.930 1.00 95.81 83 ALA A O 1
ATOM 639 N N . THR A 1 84 ? -9.957 -27.718 14.260 1.00 96.81 84 THR A N 1
ATOM 640 C CA . THR A 1 84 ? -11.256 -27.460 13.618 1.00 96.81 84 THR A CA 1
ATOM 641 C C . THR A 1 84 ? -11.200 -26.360 12.560 1.00 96.81 84 THR A C 1
ATOM 643 O O . THR A 1 84 ? -12.080 -26.286 11.704 1.00 96.81 84 THR A O 1
ATOM 646 N N . GLY A 1 85 ? -10.168 -25.513 12.584 1.00 95.44 85 GLY A N 1
ATOM 647 C CA . GLY A 1 85 ? -10.053 -24.340 11.720 1.00 95.44 85 GLY A CA 1
ATOM 648 C C . GLY A 1 85 ? -11.015 -23.211 12.097 1.00 95.44 85 GLY A C 1
ATOM 649 O O . GLY A 1 85 ? -11.318 -22.362 11.256 1.00 95.44 85 GLY A O 1
ATOM 650 N N . ILE A 1 86 ? -11.526 -23.211 13.331 1.00 96.75 86 ILE A N 1
ATOM 651 C CA . ILE A 1 86 ? -12.538 -22.266 13.808 1.00 96.75 86 ILE A CA 1
ATOM 652 C C . ILE A 1 86 ? -11.879 -21.212 14.698 1.00 96.75 86 ILE A C 1
ATOM 654 O O . ILE A 1 86 ? -11.155 -21.532 15.636 1.00 96.75 86 ILE A O 1
ATOM 658 N N . LEU A 1 87 ? -12.161 -19.941 14.412 1.00 96.44 87 LEU A N 1
ATOM 659 C CA . LEU A 1 87 ? -11.885 -18.817 15.304 1.00 96.44 87 LEU A CA 1
ATOM 660 C C . LEU A 1 87 ? -13.201 -18.372 15.943 1.00 96.44 87 LEU A C 1
ATOM 662 O O . LEU A 1 87 ? -14.101 -17.913 15.238 1.00 96.44 87 LEU A O 1
ATOM 666 N N . THR A 1 88 ? -13.306 -18.491 17.263 1.00 96.44 88 THR A N 1
ATOM 667 C CA . THR A 1 88 ? -14.498 -18.060 18.004 1.00 96.44 88 THR A CA 1
ATOM 668 C C . THR A 1 88 ? -14.349 -16.609 18.444 1.00 96.44 88 THR A C 1
ATOM 670 O O . THR A 1 88 ? -13.431 -16.286 19.198 1.00 96.44 88 THR A O 1
ATOM 673 N N . PHE A 1 89 ? -15.264 -15.751 17.989 1.00 96.44 89 PHE A N 1
ATOM 674 C CA . PHE A 1 89 ? -15.326 -14.350 18.401 1.00 96.44 89 PHE A CA 1
ATOM 675 C C . PHE A 1 89 ? -15.905 -14.207 19.811 1.00 96.44 89 PHE A C 1
ATOM 677 O O . PHE A 1 89 ? -16.840 -14.905 20.205 1.00 96.44 89 PHE A O 1
ATOM 684 N N . THR A 1 90 ? -15.340 -13.270 20.555 1.00 96.12 90 THR A N 1
ATOM 685 C CA . THR A 1 90 ? -15.852 -12.736 21.815 1.00 96.12 90 THR A CA 1
ATOM 686 C C . THR A 1 90 ? -17.028 -11.791 21.571 1.00 96.12 90 THR A C 1
ATOM 688 O O . THR A 1 90 ? -17.291 -11.377 20.440 1.00 96.12 90 THR A O 1
ATOM 691 N N . GLN A 1 91 ? -17.739 -11.424 22.638 1.00 94.81 91 GLN A N 1
ATOM 692 C CA . GLN A 1 91 ? -18.872 -10.507 22.539 1.00 94.81 91 GLN A CA 1
ATOM 693 C C . GLN A 1 91 ? -18.488 -9.134 21.937 1.00 94.81 91 GLN A C 1
ATOM 695 O O . GLN A 1 91 ? -19.160 -8.742 20.975 1.00 94.81 91 GLN A O 1
ATOM 700 N N . PRO A 1 92 ? -17.378 -8.470 22.339 1.00 94.88 92 PRO A N 1
ATOM 701 C CA . PRO A 1 92 ? -16.949 -7.228 21.691 1.00 94.88 92 PRO A CA 1
ATOM 702 C C . PRO A 1 92 ? -16.633 -7.391 20.201 1.00 94.88 92 PRO A C 1
ATOM 704 O O . PRO A 1 92 ? -16.933 -6.513 19.394 1.00 94.88 92 PRO A O 1
ATOM 707 N N . GLU A 1 93 ? -16.042 -8.526 19.806 1.00 97.38 93 GLU A N 1
ATOM 708 C CA . GLU A 1 93 ? -15.719 -8.821 18.404 1.00 97.38 93 GLU A CA 1
ATOM 709 C C . GLU A 1 93 ? -16.988 -8.989 17.555 1.00 97.38 93 GLU A C 1
ATOM 711 O O . GLU A 1 93 ? -17.039 -8.499 16.424 1.00 97.38 93 GLU A O 1
ATOM 716 N N . VAL A 1 94 ? -18.031 -9.627 18.101 1.00 97.19 94 VAL A N 1
ATOM 717 C CA . VAL A 1 94 ? -19.340 -9.758 17.440 1.00 97.19 94 VAL A CA 1
ATOM 718 C C . VAL A 1 94 ? -20.017 -8.395 17.285 1.00 97.19 94 VAL A C 1
ATOM 720 O O . VAL A 1 94 ? -20.480 -8.075 16.187 1.00 97.19 94 VAL A O 1
ATOM 723 N N . LEU A 1 95 ? -20.057 -7.587 18.350 1.00 95.81 95 LEU A N 1
ATOM 724 C CA . LEU A 1 95 ? -20.675 -6.256 18.332 1.00 95.81 95 LEU A CA 1
ATOM 725 C C . LEU A 1 95 ? -19.956 -5.320 17.357 1.00 95.81 95 LEU A C 1
ATOM 727 O O . LEU A 1 95 ? -20.593 -4.736 16.477 1.00 95.81 95 LEU A O 1
ATOM 731 N N . THR A 1 96 ? -18.623 -5.268 17.429 1.00 97.62 96 THR A N 1
ATOM 732 C CA . THR A 1 96 ? -17.801 -4.471 16.510 1.00 97.62 96 THR A CA 1
ATOM 733 C C . THR A 1 96 ? -18.048 -4.883 15.064 1.00 97.62 96 THR A C 1
ATOM 735 O O . THR A 1 96 ? -18.262 -4.028 14.208 1.00 97.62 96 THR A O 1
ATOM 738 N N . TYR A 1 97 ? -18.067 -6.187 14.769 1.00 97.94 97 TYR A N 1
ATOM 739 C CA . TYR A 1 97 ? -18.301 -6.669 13.408 1.00 97.94 97 TYR A CA 1
ATOM 740 C C . TYR A 1 97 ? -19.647 -6.185 12.849 1.00 97.94 97 TYR A C 1
ATOM 742 O O . TYR A 1 97 ? -19.712 -5.731 11.706 1.00 97.94 97 TYR A O 1
ATOM 750 N N . GLN A 1 98 ? -20.713 -6.225 13.656 1.00 96.69 98 GLN A N 1
ATOM 751 C CA . GLN A 1 98 ? -22.041 -5.754 13.252 1.00 96.69 98 GLN A CA 1
ATOM 752 C C . GLN A 1 98 ? -22.072 -4.241 13.001 1.00 96.69 98 GLN A C 1
ATOM 754 O O . GLN A 1 98 ? -22.613 -3.804 11.983 1.00 96.69 98 GLN A O 1
ATOM 759 N N . GLN A 1 99 ? -21.461 -3.443 13.881 1.00 96.62 99 GLN A N 1
ATOM 760 C CA . GLN A 1 99 ? -21.377 -1.988 13.718 1.00 96.62 99 GLN A CA 1
ATOM 761 C C . GLN A 1 99 ? -20.551 -1.592 12.481 1.00 96.62 99 GLN A C 1
ATOM 763 O O . GLN A 1 99 ? -20.914 -0.672 11.741 1.00 96.62 99 GLN A O 1
ATOM 768 N N . GLN A 1 100 ? -19.467 -2.324 12.209 1.00 96.88 100 GLN A N 1
ATOM 769 C CA . GLN A 1 100 ? -18.547 -2.042 11.107 1.00 96.88 100 GLN A CA 1
ATOM 770 C C . GLN A 1 100 ? -19.191 -2.191 9.725 1.00 96.88 100 GLN A C 1
ATOM 772 O O . GLN A 1 100 ? -18.813 -1.473 8.801 1.00 96.88 100 GLN A O 1
ATOM 777 N N . LEU A 1 101 ? -20.210 -3.045 9.571 1.00 96.19 101 LEU A N 1
ATOM 778 C CA . LEU A 1 101 ? -20.969 -3.143 8.317 1.00 96.19 101 LEU A CA 1
ATOM 779 C C . LEU A 1 101 ? -21.587 -1.789 7.927 1.00 96.19 101 LEU A C 1
ATOM 781 O O . LEU A 1 101 ? -21.489 -1.364 6.774 1.00 96.19 101 LEU A O 1
ATOM 785 N N . GLY A 1 102 ? -22.183 -1.089 8.898 1.00 95.62 102 GLY A N 1
ATOM 786 C CA . GLY A 1 102 ? -22.745 0.247 8.696 1.00 95.62 102 GLY A CA 1
ATOM 787 C C . GLY A 1 102 ? -21.665 1.315 8.528 1.00 95.62 102 GLY A C 1
ATOM 788 O O . GLY A 1 102 ? -21.771 2.164 7.643 1.00 95.62 102 GLY A O 1
ATOM 789 N N . TYR A 1 103 ? -20.598 1.244 9.331 1.00 96.31 103 TYR A N 1
ATOM 790 C CA . TYR A 1 103 ? -19.475 2.179 9.242 1.00 96.31 103 TYR A CA 1
ATOM 791 C C . TYR A 1 103 ? -18.834 2.175 7.850 1.00 96.31 103 TYR A C 1
ATOM 793 O O . TYR A 1 103 ? -18.720 3.232 7.229 1.00 96.31 103 TYR A O 1
ATOM 801 N N . TRP A 1 104 ? -18.481 1.002 7.314 1.00 96.56 104 TRP A N 1
ATOM 802 C CA . TRP A 1 104 ? -17.856 0.906 5.993 1.00 96.56 104 TRP A CA 1
ATOM 803 C C . TRP A 1 104 ? -18.821 1.263 4.862 1.00 96.56 104 TRP A C 1
ATOM 805 O O . TRP A 1 104 ? -18.415 1.934 3.915 1.00 96.56 104 TRP A O 1
ATOM 815 N N . SER A 1 105 ? -20.106 0.912 4.978 1.00 95.50 105 SER A N 1
ATOM 816 C CA . SER A 1 105 ? -21.127 1.374 4.027 1.00 95.50 105 SER A CA 1
ATOM 817 C C . SER A 1 105 ? -21.188 2.905 3.962 1.00 95.50 105 SER A C 1
ATOM 819 O O . SER A 1 105 ? -21.228 3.483 2.877 1.00 95.50 105 SER A O 1
ATOM 821 N N . ASN A 1 106 ? -21.159 3.574 5.118 1.00 95.31 106 ASN A N 1
ATOM 822 C CA . ASN A 1 106 ? -21.152 5.033 5.191 1.00 95.31 106 ASN A CA 1
ATOM 823 C C . ASN A 1 106 ? -19.832 5.616 4.682 1.00 95.31 106 ASN A C 1
ATOM 825 O O . ASN A 1 106 ? -19.848 6.608 3.954 1.00 95.31 106 ASN A O 1
ATOM 829 N N . TYR A 1 107 ? -18.702 4.986 5.008 1.00 95.38 107 TYR A N 1
ATOM 830 C CA . TYR A 1 107 ? -17.389 5.393 4.520 1.00 95.38 107 TYR A CA 1
ATOM 831 C C . TYR A 1 107 ? -17.373 5.469 2.990 1.00 95.38 107 TYR A C 1
ATOM 833 O O . TYR A 1 107 ? -17.023 6.517 2.459 1.00 95.38 107 TYR A O 1
ATOM 841 N N . PHE A 1 108 ? -17.850 4.438 2.281 1.00 95.50 108 PHE A N 1
ATOM 842 C CA . PHE A 1 108 ? -17.871 4.391 0.809 1.00 95.50 108 PHE A CA 1
ATOM 843 C C . PHE A 1 108 ? -18.993 5.210 0.143 1.00 95.50 108 PHE A C 1
ATOM 845 O O . PHE A 1 108 ? -19.101 5.216 -1.086 1.00 95.50 108 PHE A O 1
ATOM 852 N N . SER A 1 109 ? -19.826 5.913 0.917 1.00 93.06 109 SER A N 1
ATOM 853 C CA . SER A 1 109 ? -20.966 6.669 0.382 1.00 93.06 109 SER A CA 1
ATOM 854 C C . SER A 1 109 ? -20.582 7.998 -0.277 1.00 93.06 109 SER A C 1
ATOM 856 O O . SER A 1 109 ? -21.340 8.488 -1.109 1.00 93.06 109 SER A O 1
ATOM 858 N N . SER A 1 110 ? -19.423 8.580 0.059 1.00 90.25 110 SER A N 1
ATOM 859 C CA . SER A 1 110 ? -19.025 9.913 -0.410 1.00 90.25 110 SER A CA 1
ATOM 860 C C . SER A 1 110 ? -17.526 10.017 -0.743 1.00 90.25 110 SER A C 1
ATOM 862 O O . SER A 1 110 ? -16.686 9.488 -0.012 1.00 90.25 110 SER A O 1
ATOM 864 N N . PRO A 1 111 ? -17.139 10.759 -1.798 1.00 87.94 111 PRO A N 1
ATOM 865 C CA . PRO A 1 111 ? -15.738 11.091 -2.067 1.00 87.94 111 PRO A CA 1
ATOM 866 C C . PRO A 1 111 ? -15.072 11.858 -0.915 1.00 87.94 111 PRO A C 1
ATOM 868 O O . PRO A 1 111 ? -13.882 11.683 -0.651 1.00 87.94 111 PRO A O 1
ATOM 871 N N . ALA A 1 112 ? -15.850 12.666 -0.183 1.00 88.69 112 ALA A N 1
ATOM 872 C CA . ALA A 1 112 ? -15.353 13.487 0.919 1.00 88.69 112 ALA A CA 1
ATOM 873 C C . ALA A 1 112 ? -14.789 12.650 2.078 1.00 88.69 112 ALA A C 1
ATOM 875 O O . ALA A 1 112 ? -13.781 13.014 2.677 1.00 88.69 112 ALA A O 1
ATOM 876 N N . THR A 1 113 ? -15.418 11.510 2.375 1.00 87.69 113 THR A N 1
ATOM 877 C CA . THR A 1 113 ? -14.985 10.579 3.428 1.00 87.69 113 THR A CA 1
ATOM 878 C C . THR A 1 113 ? -13.869 9.650 2.963 1.00 87.69 113 THR A C 1
ATOM 880 O O . THR A 1 113 ? -13.104 9.147 3.780 1.00 87.69 113 THR A O 1
ATOM 883 N N . THR A 1 114 ? -13.750 9.434 1.654 1.00 91.12 114 THR A N 1
ATOM 884 C CA . THR A 1 114 ? -12.842 8.449 1.051 1.00 91.12 114 THR A CA 1
ATOM 885 C C . THR A 1 114 ? -11.609 9.055 0.392 1.00 91.12 114 THR A C 1
ATOM 887 O O . THR A 1 114 ? -10.862 8.334 -0.268 1.00 91.12 114 THR A O 1
ATOM 890 N N . ALA A 1 115 ? -11.381 10.362 0.535 1.00 91.38 115 ALA A N 1
ATOM 891 C CA . ALA A 1 115 ? -10.281 11.052 -0.136 1.00 91.38 115 ALA A CA 1
ATOM 892 C C . ALA A 1 115 ? -10.304 10.832 -1.666 1.00 91.38 115 ALA A C 1
ATOM 894 O O . ALA A 1 115 ? -9.306 10.436 -2.272 1.00 91.38 115 ALA A O 1
ATOM 895 N N . GLY A 1 116 ? -11.470 11.045 -2.288 1.00 92.19 116 GLY A N 1
ATOM 896 C CA . GLY A 1 116 ? -11.630 11.063 -3.745 1.00 92.19 116 GLY A CA 1
ATOM 897 C C . GLY A 1 116 ? -11.988 9.730 -4.407 1.00 92.19 116 GLY A C 1
ATOM 898 O O . GLY A 1 116 ? -11.834 9.614 -5.626 1.00 92.19 116 GLY A O 1
ATOM 899 N N . LEU A 1 117 ? -12.460 8.718 -3.665 1.00 95.00 117 LEU A N 1
ATOM 900 C CA . LEU A 1 117 ? -13.080 7.556 -4.314 1.00 95.00 117 LEU A CA 1
ATOM 901 C C . LEU A 1 117 ? -14.416 7.948 -4.944 1.00 95.00 117 LEU A C 1
ATOM 903 O O . LEU A 1 117 ? -15.061 8.917 -4.550 1.00 95.00 117 LEU A O 1
ATOM 907 N N . LYS A 1 118 ? -14.851 7.151 -5.919 1.00 93.00 118 LYS A N 1
ATOM 908 C CA . LYS A 1 118 ? -16.174 7.286 -6.523 1.00 93.00 118 LYS A CA 1
ATOM 909 C C . LYS A 1 118 ? -17.265 7.183 -5.450 1.00 93.00 118 LYS A C 1
ATOM 911 O O . LYS A 1 118 ? -17.236 6.280 -4.617 1.00 93.00 118 LYS A O 1
ATOM 916 N N . SER A 1 119 ? -18.250 8.076 -5.513 1.00 92.06 119 SER A N 1
ATOM 917 C CA . SER A 1 119 ? -19.438 8.013 -4.654 1.00 92.06 119 SER A CA 1
ATOM 918 C C . SER A 1 119 ? -20.169 6.675 -4.805 1.00 92.06 119 SER A C 1
ATOM 920 O O . SER A 1 119 ? -20.393 6.213 -5.929 1.00 92.06 119 SER A O 1
ATOM 922 N N . GLY A 1 120 ? -20.525 6.046 -3.682 1.00 90.69 120 GLY A N 1
ATOM 923 C CA . GLY A 1 120 ? -21.187 4.742 -3.672 1.00 90.69 120 GLY A CA 1
ATOM 924 C C . GLY A 1 120 ? -20.353 3.645 -4.337 1.00 90.69 120 GLY A C 1
ATOM 925 O O . GLY A 1 120 ? -20.905 2.821 -5.065 1.00 90.69 120 GLY A O 1
ATOM 926 N N . LEU A 1 121 ? -19.027 3.654 -4.136 1.00 91.75 121 LEU A N 1
ATOM 927 C CA . LEU A 1 121 ? -18.110 2.704 -4.781 1.00 91.75 121 LEU A CA 1
ATOM 928 C C . LEU A 1 121 ? -18.516 1.247 -4.528 1.00 91.75 121 LEU A C 1
ATOM 930 O O . LEU A 1 121 ? -18.483 0.438 -5.451 1.00 91.75 121 LEU A O 1
ATOM 934 N N . ILE A 1 122 ? -18.913 0.935 -3.290 1.00 93.44 122 ILE A N 1
ATOM 935 C CA . ILE A 1 122 ? -19.335 -0.401 -2.863 1.00 93.44 122 ILE A CA 1
ATOM 936 C C . ILE A 1 122 ? -20.717 -0.279 -2.226 1.00 93.44 122 ILE A C 1
ATOM 938 O O . ILE A 1 122 ? -20.865 0.299 -1.152 1.00 93.44 122 ILE A O 1
ATOM 942 N N . THR A 1 123 ? -21.731 -0.803 -2.913 1.00 92.56 123 THR A N 1
ATOM 943 C CA . THR A 1 123 ? -23.143 -0.729 -2.492 1.00 92.56 123 THR A CA 1
ATOM 944 C C . THR A 1 123 ? -23.791 -2.097 -2.311 1.00 92.56 123 THR A C 1
ATOM 946 O O . THR A 1 123 ? -24.832 -2.189 -1.664 1.00 92.56 123 THR A O 1
ATOM 949 N N . ASP A 1 124 ? -23.188 -3.166 -2.841 1.00 95.25 124 ASP A N 1
ATOM 950 C CA . ASP A 1 124 ? -23.685 -4.526 -2.647 1.00 95.25 124 ASP A CA 1
ATOM 951 C C . ASP A 1 124 ? -23.474 -4.952 -1.178 1.00 95.25 124 ASP A C 1
ATOM 953 O O . ASP A 1 124 ? -22.327 -5.015 -0.714 1.00 95.25 124 ASP A O 1
ATOM 957 N N . PRO A 1 125 ? -24.548 -5.275 -0.428 1.00 96.12 125 PRO A N 1
ATOM 958 C CA . PRO A 1 125 ? -24.433 -5.705 0.963 1.00 96.12 125 PRO A CA 1
ATOM 959 C C . PRO A 1 125 ? -23.616 -6.996 1.131 1.00 96.12 125 PRO A C 1
ATOM 961 O O . PRO A 1 125 ? -23.023 -7.212 2.190 1.00 96.12 125 PRO A O 1
ATOM 964 N N . VAL A 1 126 ? -23.555 -7.860 0.112 1.00 97.62 126 VAL A N 1
ATOM 965 C CA . VAL A 1 126 ? -22.735 -9.077 0.140 1.00 97.62 126 VAL A CA 1
ATOM 966 C C . VAL A 1 126 ? -21.252 -8.727 0.049 1.00 97.62 126 VAL A C 1
ATOM 968 O O . VAL A 1 126 ? -20.470 -9.228 0.860 1.00 97.62 126 VAL A O 1
ATOM 971 N N . GLU A 1 127 ? -20.865 -7.849 -0.880 1.00 96.94 127 GLU A N 1
ATOM 972 C CA . GLU A 1 127 ? -19.476 -7.388 -1.011 1.00 96.94 127 GLU A CA 1
ATOM 973 C C . GLU A 1 127 ? -19.025 -6.620 0.237 1.00 96.94 127 GLU A C 1
ATOM 975 O O . GLU A 1 127 ? -17.926 -6.865 0.733 1.00 96.94 127 GLU A O 1
ATOM 980 N N . LEU A 1 128 ? -19.886 -5.760 0.800 1.00 97.31 128 LEU A N 1
ATOM 981 C CA . LEU A 1 128 ? -19.605 -5.047 2.051 1.00 97.31 128 LEU A CA 1
ATOM 982 C C . LEU A 1 128 ? -19.352 -6.017 3.207 1.00 97.31 128 LEU A C 1
ATOM 984 O O . LEU A 1 128 ? -18.336 -5.896 3.892 1.00 97.31 128 LEU A O 1
ATOM 988 N N . ARG A 1 129 ? -20.217 -7.025 3.388 1.00 98.44 129 ARG A N 1
ATOM 989 C CA . ARG A 1 129 ? -20.025 -8.051 4.424 1.00 98.44 129 ARG A CA 1
ATOM 990 C C . ARG A 1 129 ? -18.698 -8.782 4.255 1.00 98.44 129 ARG A C 1
ATOM 992 O O . ARG A 1 129 ? -17.957 -8.953 5.221 1.00 98.44 129 ARG A O 1
ATOM 999 N N . GLN A 1 130 ? -18.394 -9.208 3.031 1.00 98.69 130 GLN A N 1
ATOM 1000 C CA . GLN A 1 130 ? -17.154 -9.912 2.720 1.00 98.69 130 GLN A CA 1
ATOM 1001 C C . GLN A 1 130 ? -15.930 -9.035 3.000 1.00 98.69 130 GLN A C 1
ATOM 1003 O O . GLN A 1 130 ? -14.990 -9.498 3.647 1.00 98.69 130 GLN A O 1
ATOM 1008 N N . LEU A 1 131 ? -15.955 -7.772 2.570 1.00 98.50 131 LEU A N 1
ATOM 1009 C CA . LEU A 1 131 ? -14.885 -6.806 2.801 1.00 98.50 131 LEU A CA 1
ATOM 1010 C C . LEU A 1 131 ? -14.680 -6.536 4.297 1.00 98.50 131 LEU A C 1
ATOM 1012 O O . LEU A 1 131 ? -13.550 -6.588 4.777 1.00 98.50 131 LEU A O 1
ATOM 1016 N N . THR A 1 132 ? -15.760 -6.345 5.060 1.00 98.44 132 THR A N 1
ATOM 1017 C CA . THR A 1 132 ? -15.681 -6.208 6.523 1.00 98.44 132 THR A CA 1
ATOM 1018 C C . THR A 1 132 ? -15.108 -7.468 7.175 1.00 98.44 132 THR A C 1
ATOM 1020 O O . THR A 1 132 ? -14.283 -7.355 8.074 1.00 98.44 132 THR A O 1
ATOM 1023 N N . SER A 1 133 ? -15.448 -8.676 6.701 1.00 98.62 133 SER A N 1
ATOM 1024 C CA . SER A 1 133 ? -14.804 -9.913 7.179 1.00 98.62 133 SER A CA 1
ATOM 1025 C C . SER A 1 133 ? -13.305 -9.945 6.894 1.00 98.62 133 SER A C 1
ATOM 1027 O O . SER A 1 133 ? -12.546 -10.472 7.703 1.00 98.62 133 SER A O 1
ATOM 1029 N N . PHE A 1 134 ? -12.867 -9.401 5.758 1.00 98.81 134 PHE A N 1
ATOM 1030 C CA . PHE A 1 134 ? -11.445 -9.280 5.456 1.00 98.81 134 PHE A CA 1
ATOM 1031 C C . PHE A 1 134 ? -10.747 -8.304 6.412 1.00 98.81 134 PHE A C 1
ATOM 1033 O O . PHE A 1 134 ? -9.725 -8.673 6.981 1.00 98.81 134 PHE A O 1
ATOM 1040 N N . PHE A 1 135 ? -11.325 -7.129 6.675 1.00 98.75 135 PHE A N 1
ATOM 1041 C CA . PHE A 1 135 ? -10.775 -6.168 7.643 1.00 98.75 135 PHE A CA 1
ATOM 1042 C C . PHE A 1 135 ? -10.753 -6.711 9.077 1.00 98.75 135 PHE A C 1
ATOM 1044 O O . PHE A 1 135 ? -9.762 -6.555 9.786 1.00 98.75 135 PHE A O 1
ATOM 1051 N N . ALA A 1 136 ? -11.804 -7.425 9.488 1.00 98.62 136 ALA A N 1
ATOM 1052 C CA . ALA A 1 136 ? -11.847 -8.104 10.779 1.00 98.62 136 ALA A CA 1
ATOM 1053 C C . ALA A 1 136 ? -10.716 -9.131 10.912 1.00 98.62 136 ALA A C 1
ATOM 1055 O O . ALA A 1 136 ? -10.034 -9.197 11.933 1.00 98.62 136 ALA A O 1
ATOM 1056 N N . TRP A 1 137 ? -10.476 -9.910 9.853 1.00 98.62 137 TRP A N 1
ATOM 1057 C CA . TRP A 1 137 ? -9.376 -10.865 9.818 1.00 98.62 137 TRP A CA 1
ATOM 1058 C C . TRP A 1 137 ? -8.012 -10.169 9.889 1.00 98.62 137 TRP A C 1
ATOM 1060 O O . TRP A 1 137 ? -7.167 -10.587 10.680 1.00 98.62 137 TRP A O 1
ATOM 1070 N N . THR A 1 138 ? -7.781 -9.095 9.124 1.00 98.75 138 THR A N 1
ATOM 1071 C CA . THR A 1 138 ? -6.491 -8.389 9.166 1.00 98.75 138 THR A CA 1
ATOM 1072 C C . THR A 1 138 ? -6.233 -7.724 10.517 1.00 98.75 138 THR A C 1
ATOM 1074 O O . THR A 1 138 ? -5.081 -7.703 10.960 1.00 98.75 138 THR A O 1
ATOM 1077 N N . ALA A 1 139 ? -7.281 -7.239 11.190 1.00 98.56 139 ALA A N 1
ATOM 1078 C CA . ALA A 1 139 ? -7.217 -6.732 12.556 1.00 98.56 139 ALA A CA 1
ATOM 1079 C C . ALA A 1 139 ? -6.909 -7.847 13.569 1.00 98.56 139 ALA A C 1
ATOM 1081 O O . ALA A 1 139 ? -5.977 -7.704 14.359 1.00 98.56 139 ALA A O 1
ATOM 1082 N N . TRP A 1 140 ? -7.596 -8.992 13.502 1.00 98.50 140 TRP A N 1
ATOM 1083 C CA . TRP A 1 140 ? -7.325 -10.142 14.376 1.00 98.50 140 TRP A CA 1
ATOM 1084 C C . TRP A 1 140 ? -5.872 -10.625 14.265 1.00 98.50 140 TRP A C 1
ATOM 1086 O O . TRP A 1 140 ? -5.181 -10.747 15.276 1.00 98.50 140 TRP A O 1
ATOM 1096 N N . VAL A 1 141 ? -5.366 -10.811 13.037 1.00 98.19 141 VAL A N 1
ATOM 1097 C CA . VAL A 1 141 ? -3.958 -11.180 12.780 1.00 98.19 141 VAL A CA 1
ATOM 1098 C C . VAL A 1 141 ? -3.002 -10.168 13.429 1.00 98.19 141 VAL A C 1
ATOM 1100 O O . VAL A 1 141 ? -1.926 -10.533 13.905 1.00 98.19 141 VAL A O 1
ATOM 1103 N N . SER A 1 142 ? -3.392 -8.894 13.479 1.00 98.44 142 SER A N 1
ATOM 1104 C CA . SER A 1 142 ? -2.540 -7.818 13.978 1.00 98.44 142 SER A CA 1
ATOM 1105 C C . SER A 1 142 ? -2.435 -7.717 15.505 1.00 98.44 142 SER A C 1
ATOM 1107 O O . SER A 1 142 ? -1.480 -7.114 16.000 1.00 98.44 142 SER A O 1
ATOM 1109 N N . VAL A 1 143 ? -3.349 -8.348 16.252 1.00 98.38 143 VAL A N 1
ATOM 1110 C CA . VAL A 1 143 ? -3.403 -8.282 17.725 1.00 98.38 143 VAL A CA 1
ATOM 1111 C C . VAL A 1 143 ? -3.251 -9.645 18.402 1.00 98.38 143 VAL A C 1
ATOM 1113 O O . VAL A 1 143 ? -2.550 -9.745 19.406 1.00 98.38 143 VAL A O 1
ATOM 1116 N N . ALA A 1 144 ? -3.820 -10.716 17.843 1.00 98.31 144 ALA A N 1
ATOM 1117 C CA . ALA A 1 144 ? -3.773 -12.036 18.458 1.00 98.31 144 ALA A CA 1
ATOM 1118 C C . ALA A 1 144 ? -2.341 -12.578 18.487 1.00 98.31 144 ALA A C 1
ATOM 1120 O O . ALA A 1 144 ? -1.675 -12.654 17.449 1.00 98.31 144 ALA A O 1
ATOM 1121 N N . ASN A 1 145 ? -1.882 -12.999 19.667 1.00 98.19 145 ASN A N 1
ATOM 1122 C CA . ASN A 1 145 ? -0.568 -13.603 19.838 1.00 98.19 145 ASN A CA 1
ATOM 1123 C C . ASN A 1 145 ? -0.433 -14.856 18.963 1.00 98.19 145 ASN A C 1
ATOM 1125 O O . ASN A 1 145 ? -1.375 -15.640 18.792 1.00 98.19 145 ASN A O 1
ATOM 1129 N N . ARG A 1 146 ? 0.762 -15.069 18.408 1.00 97.12 146 ARG A N 1
ATOM 1130 C CA . ARG A 1 146 ? 1.077 -16.356 17.776 1.00 97.12 146 ARG A CA 1
ATOM 1131 C C . ARG A 1 146 ? 1.082 -17.453 18.851 1.00 97.12 146 ARG A C 1
ATOM 1133 O O . ARG A 1 146 ? 1.405 -17.151 20.004 1.00 97.12 146 ARG A O 1
ATOM 1140 N N . PRO A 1 147 ? 0.814 -18.718 18.483 1.00 95.12 147 PRO A N 1
ATOM 1141 C CA . PRO A 1 147 ? 1.063 -19.843 19.372 1.00 95.12 147 PRO A CA 1
ATOM 1142 C C . PRO A 1 147 ? 2.480 -19.749 19.946 1.00 95.12 147 PRO A C 1
ATOM 1144 O O . PRO A 1 147 ? 3.443 -19.519 19.210 1.00 95.12 147 PRO A O 1
ATOM 1147 N N . ASP A 1 148 ? 2.577 -19.841 21.270 1.00 92.94 148 ASP A N 1
ATOM 1148 C CA . ASP A 1 148 ? 3.832 -19.841 22.029 1.00 92.94 148 ASP A CA 1
ATOM 1149 C C . ASP A 1 148 ? 4.710 -18.578 21.892 1.00 92.94 148 ASP A C 1
ATOM 1151 O O . ASP A 1 148 ? 5.908 -18.618 22.196 1.00 92.94 148 ASP A O 1
ATOM 1155 N N . LYS A 1 149 ? 4.159 -17.437 21.446 1.00 95.75 149 LYS A N 1
ATOM 1156 C CA . LYS A 1 149 ? 4.887 -16.153 21.384 1.00 95.75 149 LYS A CA 1
ATOM 1157 C C . LYS A 1 149 ? 4.136 -15.031 22.107 1.00 95.75 149 LYS A C 1
ATOM 1159 O O . LYS A 1 149 ? 2.915 -14.968 22.030 1.00 95.75 149 LYS A O 1
ATOM 1164 N N . PRO A 1 150 ? 4.850 -14.074 22.728 1.00 95.19 150 PRO A N 1
ATOM 1165 C CA . PRO A 1 150 ? 4.237 -12.942 23.429 1.00 95.19 150 PRO A CA 1
ATOM 1166 C C . PRO A 1 150 ? 3.879 -11.764 22.498 1.00 95.19 150 PRO A C 1
ATOM 1168 O O . PRO A 1 150 ? 3.771 -10.623 22.951 1.00 95.19 150 PRO A O 1
ATOM 1171 N N . TYR A 1 151 ? 3.777 -12.004 21.189 1.00 96.62 151 TYR A N 1
ATOM 1172 C CA . TYR A 1 151 ? 3.509 -10.980 20.181 1.00 96.62 151 TYR A CA 1
ATOM 1173 C C . TYR A 1 151 ? 2.633 -11.512 19.046 1.00 96.62 151 TYR A C 1
ATOM 1175 O O . TYR A 1 151 ? 2.577 -12.723 18.794 1.00 96.62 151 TYR A O 1
ATOM 1183 N N . SER A 1 152 ? 1.970 -10.592 18.344 1.00 98.12 152 SER A N 1
ATOM 1184 C CA . SER A 1 152 ? 0.997 -10.917 17.303 1.00 98.12 152 SER A CA 1
ATOM 1185 C C . SER A 1 152 ? 1.614 -11.457 16.009 1.00 98.12 152 SER A C 1
ATOM 1187 O O . SER A 1 152 ? 2.836 -11.457 15.807 1.00 98.12 152 SER A O 1
ATOM 1189 N N . TYR A 1 153 ? 0.779 -11.919 15.074 1.00 98.06 153 TYR A N 1
ATOM 1190 C CA . TYR A 1 153 ? 1.259 -12.409 13.776 1.00 98.06 153 TYR A CA 1
ATOM 1191 C C . TYR A 1 153 ? 1.990 -11.338 12.957 1.00 98.06 153 TYR A C 1
ATOM 1193 O O . TYR A 1 153 ? 2.853 -11.675 12.148 1.00 98.06 153 TYR A O 1
ATOM 1201 N N . THR A 1 154 ? 1.733 -10.061 13.213 1.00 97.88 154 THR A N 1
ATOM 1202 C CA . THR A 1 154 ? 2.399 -8.915 12.577 1.00 97.88 154 THR A CA 1
ATOM 1203 C C . THR A 1 154 ? 3.517 -8.313 13.434 1.00 97.88 154 THR A C 1
ATOM 1205 O O . THR A 1 154 ? 3.975 -7.210 13.150 1.00 97.88 154 THR A O 1
ATOM 1208 N N . ASN A 1 155 ? 3.981 -9.016 14.475 1.00 97.62 155 ASN A N 1
ATOM 1209 C CA . ASN A 1 155 ? 4.967 -8.515 15.442 1.00 97.62 155 ASN A CA 1
ATOM 1210 C C . ASN A 1 155 ? 4.491 -7.243 16.174 1.00 97.62 155 ASN A C 1
ATOM 1212 O O . ASN A 1 155 ? 5.255 -6.292 16.325 1.00 97.62 155 ASN A O 1
ATOM 1216 N N . ASN A 1 156 ? 3.232 -7.238 16.631 1.00 97.75 156 ASN A N 1
ATOM 1217 C CA . ASN A 1 156 ? 2.558 -6.119 17.308 1.00 97.75 156 ASN A CA 1
ATOM 1218 C C . ASN A 1 156 ? 2.394 -4.847 16.452 1.00 97.75 156 ASN A C 1
ATOM 1220 O O . ASN A 1 156 ? 2.278 -3.748 16.993 1.00 97.75 156 ASN A O 1
ATOM 1224 N N . PHE A 1 157 ? 2.388 -4.970 15.123 1.00 98.06 157 PHE A N 1
ATOM 1225 C CA . PHE A 1 157 ? 1.987 -3.884 14.226 1.00 98.06 157 PHE A CA 1
ATOM 1226 C C . PHE A 1 157 ? 0.490 -4.004 13.882 1.00 98.06 157 PHE A C 1
ATOM 1228 O O . PHE A 1 157 ? 0.068 -5.109 13.550 1.00 98.06 157 PHE A O 1
ATOM 1235 N N . PRO A 1 158 ? -0.325 -2.936 13.862 1.00 97.88 158 PRO A N 1
ATOM 1236 C CA . PRO A 1 158 ? 0.023 -1.526 14.036 1.00 97.88 158 PRO A CA 1
ATOM 1237 C C . PRO A 1 158 ? 0.232 -1.154 15.506 1.00 97.88 158 PRO A C 1
ATOM 1239 O O . PRO A 1 158 ? -0.248 -1.856 16.390 1.00 97.88 158 PRO A O 1
ATOM 1242 N N . TYR A 1 159 ? 0.929 -0.039 15.753 1.00 97.56 159 TYR A N 1
ATOM 1243 C CA . TYR A 1 159 ? 1.058 0.532 17.095 1.00 97.56 159 TYR A CA 1
ATOM 1244 C C . TYR A 1 159 ? -0.317 0.952 17.619 1.00 97.56 159 TYR A C 1
ATOM 1246 O O . TYR A 1 159 ? -0.931 1.871 17.080 1.00 97.56 159 TYR A O 1
ATOM 1254 N N . ASP A 1 160 ? -0.767 0.284 18.676 1.00 97.06 160 ASP A N 1
ATOM 1255 C CA . ASP A 1 160 ? -1.964 0.642 19.426 1.00 97.06 160 ASP A CA 1
ATOM 1256 C C . ASP A 1 160 ? -1.805 0.138 20.876 1.00 97.06 160 ASP A C 1
ATOM 1258 O O . ASP A 1 160 ? -2.031 -1.042 21.171 1.00 97.06 160 ASP A O 1
ATOM 1262 N N . PRO A 1 161 ? -1.380 1.010 21.809 1.00 94.94 161 PRO A N 1
ATOM 1263 C CA . PRO A 1 161 ? -1.203 0.640 23.209 1.00 94.94 161 PRO A CA 1
ATOM 1264 C C . PRO A 1 161 ? -2.478 0.143 23.889 1.00 94.94 161 PRO A C 1
ATOM 1266 O O . PRO A 1 161 ? -2.368 -0.642 24.827 1.00 94.94 161 PRO A O 1
ATOM 1269 N N . SER A 1 162 ? -3.663 0.554 23.418 1.00 92.88 162 SER A N 1
ATOM 1270 C CA . SER A 1 162 ? -4.944 0.172 24.032 1.00 92.88 162 SER A CA 1
ATOM 1271 C C . SER A 1 162 ? -5.233 -1.329 23.913 1.00 92.88 162 SER A C 1
ATOM 1273 O O . SER A 1 162 ? -5.901 -1.901 24.765 1.00 92.88 162 SER A O 1
ATOM 1275 N N . VAL A 1 163 ? -4.639 -1.991 22.915 1.00 96.00 163 VAL A N 1
ATOM 1276 C CA . VAL A 1 163 ? -4.691 -3.452 22.733 1.00 96.00 163 VAL A CA 1
ATOM 1277 C C . VAL A 1 163 ? -3.359 -4.135 23.073 1.00 96.00 163 VAL A C 1
ATOM 1279 O O . VAL A 1 163 ? -3.134 -5.308 22.776 1.00 96.00 163 VAL A O 1
ATOM 1282 N N . GLY A 1 164 ? -2.427 -3.393 23.679 1.00 95.56 164 GLY A N 1
ATOM 1283 C CA . GLY A 1 164 ? -1.089 -3.865 24.029 1.00 95.56 164 GLY A CA 1
ATOM 1284 C C . GLY A 1 164 ? -0.131 -4.010 22.842 1.00 95.56 164 GLY A C 1
ATOM 1285 O O . GLY A 1 164 ? 0.913 -4.661 22.979 1.00 95.56 164 GLY A O 1
ATOM 1286 N N . ASN A 1 165 ? -0.447 -3.443 21.676 1.00 97.94 165 ASN A N 1
ATOM 1287 C CA . ASN A 1 165 ? 0.460 -3.434 20.535 1.00 97.94 165 ASN A CA 1
ATOM 1288 C C . ASN A 1 165 ? 1.540 -2.362 20.713 1.00 97.94 165 ASN A C 1
ATOM 1290 O O . ASN A 1 165 ? 1.355 -1.180 20.422 1.00 97.94 165 ASN A O 1
ATOM 1294 N N . VAL A 1 166 ? 2.700 -2.811 21.182 1.00 96.88 166 VAL A N 1
ATOM 1295 C CA . VAL A 1 166 ? 3.927 -2.023 21.325 1.00 96.88 166 VAL A CA 1
ATOM 1296 C C . VAL A 1 166 ? 5.098 -2.764 20.685 1.00 96.88 166 VAL A C 1
ATOM 1298 O O . VAL A 1 166 ? 5.037 -3.985 20.501 1.00 96.88 166 VAL A O 1
ATOM 1301 N N . ALA A 1 167 ? 6.170 -2.034 20.365 1.00 96.88 167 ALA A N 1
ATOM 1302 C CA . ALA A 1 167 ? 7.377 -2.607 19.777 1.00 96.88 167 ALA A CA 1
ATOM 1303 C C . ALA A 1 167 ? 7.898 -3.789 20.610 1.00 96.88 167 ALA A C 1
ATOM 1305 O O . ALA A 1 167 ? 8.029 -3.701 21.832 1.00 96.88 167 ALA A O 1
ATOM 1306 N N . THR A 1 168 ? 8.190 -4.901 19.939 1.00 96.44 168 THR A N 1
ATOM 1307 C CA . THR A 1 168 ? 8.735 -6.097 20.584 1.00 96.44 168 THR A CA 1
ATOM 1308 C C . THR A 1 168 ? 10.199 -5.889 20.965 1.00 96.44 168 THR A C 1
ATOM 1310 O O . THR A 1 168 ? 10.918 -5.104 20.341 1.00 96.44 168 THR A O 1
ATOM 1313 N N . THR A 1 169 ? 10.673 -6.641 21.961 1.00 95.25 169 THR A N 1
ATOM 1314 C CA . THR A 1 169 ? 12.090 -6.637 22.356 1.00 95.25 169 THR A CA 1
ATOM 1315 C C . THR A 1 169 ? 13.006 -6.947 21.170 1.00 95.25 169 THR A C 1
ATOM 1317 O O . THR A 1 169 ? 14.013 -6.266 20.977 1.00 95.25 169 THR A O 1
ATOM 1320 N N . ASP A 1 170 ? 12.620 -7.911 20.329 1.00 94.69 170 ASP A N 1
ATOM 1321 C CA . ASP A 1 170 ? 13.376 -8.289 19.132 1.00 94.69 170 ASP A CA 1
ATOM 1322 C C . ASP A 1 170 ? 13.460 -7.137 18.119 1.00 94.69 170 ASP A C 1
ATOM 1324 O O . ASP A 1 170 ? 14.530 -6.890 17.564 1.00 94.69 170 ASP A O 1
ATOM 1328 N N . ALA A 1 171 ? 12.369 -6.390 17.902 1.00 95.50 171 ALA A N 1
ATOM 1329 C CA . ALA A 1 171 ? 12.370 -5.244 16.991 1.00 95.50 171 ALA A CA 1
ATOM 1330 C C . ALA A 1 171 ? 13.346 -4.148 17.453 1.00 95.50 171 ALA A C 1
ATOM 1332 O O . ALA A 1 171 ? 14.083 -3.588 16.638 1.00 95.50 171 ALA A O 1
ATOM 1333 N N . ILE A 1 172 ? 13.399 -3.876 18.761 1.00 96.62 172 ILE A N 1
ATOM 1334 C CA . ILE A 1 172 ? 14.334 -2.904 19.346 1.00 96.62 172 ILE A CA 1
ATOM 1335 C C . ILE A 1 172 ? 15.781 -3.396 19.193 1.00 96.62 172 ILE A C 1
ATOM 1337 O O . ILE A 1 172 ? 16.644 -2.646 18.728 1.00 96.62 172 ILE A O 1
ATOM 1341 N N . LEU A 1 173 ? 16.045 -4.663 19.529 1.00 97.81 173 LEU A N 1
ATOM 1342 C CA . LEU A 1 173 ? 17.377 -5.264 19.448 1.00 97.81 173 LEU A CA 1
ATOM 1343 C C . LEU A 1 173 ? 17.935 -5.233 18.019 1.00 97.81 173 LEU A C 1
ATOM 1345 O O . LEU A 1 173 ? 19.048 -4.752 17.797 1.00 97.81 173 LEU A O 1
ATOM 1349 N N . TRP A 1 174 ? 17.164 -5.711 17.040 1.00 97.94 174 TRP A N 1
ATOM 1350 C CA . TRP A 1 174 ? 17.609 -5.756 15.645 1.00 97.94 174 TRP A CA 1
ATOM 1351 C C . TRP A 1 174 ? 17.766 -4.368 15.030 1.00 97.94 174 TRP A C 1
ATOM 1353 O O . TRP A 1 174 ? 18.662 -4.171 14.209 1.00 97.94 174 TRP A O 1
ATOM 1363 N N . SER A 1 175 ? 16.981 -3.385 15.480 1.00 97.81 175 SER A N 1
ATOM 1364 C CA . SER A 1 175 ? 17.184 -1.987 15.088 1.00 97.81 175 SER A CA 1
ATOM 1365 C C . SER A 1 175 ? 18.553 -1.478 15.548 1.00 97.81 175 SER A C 1
ATOM 1367 O O . SER A 1 175 ? 19.308 -0.946 14.734 1.00 97.81 175 SER A O 1
ATOM 1369 N N . ALA A 1 176 ? 18.933 -1.712 16.809 1.00 97.94 176 ALA A N 1
ATOM 1370 C CA . ALA A 1 176 ? 20.251 -1.324 17.318 1.00 97.94 176 ALA A CA 1
ATOM 1371 C C . ALA A 1 176 ? 21.403 -2.045 16.591 1.00 97.94 176 ALA A C 1
ATOM 1373 O O . ALA A 1 176 ? 22.377 -1.406 16.185 1.00 97.94 176 ALA A O 1
ATOM 1374 N N . ILE A 1 177 ? 21.275 -3.358 16.363 1.00 98.50 177 ILE A N 1
ATOM 1375 C CA . ILE A 1 177 ? 22.278 -4.150 15.630 1.00 98.50 177 ILE A CA 1
ATOM 1376 C C . ILE A 1 177 ? 22.431 -3.643 14.190 1.00 98.50 177 ILE A C 1
ATOM 1378 O O . ILE A 1 177 ? 23.556 -3.535 13.704 1.00 98.50 177 ILE A O 1
ATOM 1382 N N . SER A 1 178 ? 21.332 -3.285 13.515 1.00 98.56 178 SER A N 1
ATOM 1383 C CA . SER A 1 178 ? 21.376 -2.765 12.141 1.00 98.56 178 SER A CA 1
ATOM 1384 C C . SER A 1 178 ? 22.182 -1.468 12.028 1.00 98.56 178 SER A C 1
ATOM 1386 O O . SER A 1 178 ? 22.952 -1.311 11.082 1.00 98.56 178 SER A O 1
ATOM 1388 N N . LEU A 1 179 ? 22.091 -0.578 13.023 1.00 98.38 179 LEU A N 1
ATOM 1389 C CA . LEU A 1 179 ? 22.865 0.663 13.058 1.00 98.38 179 LEU A CA 1
ATOM 1390 C C . LEU A 1 179 ? 24.361 0.391 13.254 1.00 98.38 179 LEU A C 1
ATOM 1392 O O . LEU A 1 179 ? 25.192 0.981 12.564 1.00 98.38 179 LEU A O 1
ATOM 1396 N N . ILE A 1 180 ? 24.710 -0.537 14.152 1.00 98.50 180 ILE A N 1
ATOM 1397 C CA . ILE A 1 180 ? 26.098 -0.977 14.351 1.00 98.50 180 ILE A CA 1
ATOM 1398 C C . ILE A 1 180 ? 26.645 -1.590 13.057 1.00 98.50 180 ILE A C 1
ATOM 1400 O O . ILE A 1 180 ? 27.748 -1.246 12.634 1.00 98.50 180 ILE A O 1
ATOM 1404 N N . ALA A 1 181 ? 25.868 -2.455 12.403 1.00 98.50 181 ALA A N 1
ATOM 1405 C CA . ALA A 1 181 ? 26.249 -3.083 11.143 1.00 98.50 181 ALA A CA 1
ATOM 1406 C C . ALA A 1 181 ? 26.428 -2.053 10.017 1.00 98.50 181 ALA A C 1
ATOM 1408 O O . ALA A 1 181 ? 27.399 -2.141 9.269 1.00 98.50 181 ALA A O 1
ATOM 1409 N N . LEU A 1 182 ? 25.549 -1.049 9.921 1.00 98.44 182 LEU A N 1
ATOM 1410 C CA . LEU A 1 182 ? 25.653 0.032 8.940 1.00 98.44 182 LEU A CA 1
ATOM 1411 C C . LEU A 1 182 ? 26.929 0.856 9.148 1.00 98.44 182 LEU A C 1
ATOM 1413 O O . LEU A 1 182 ? 27.684 1.066 8.199 1.00 98.44 182 LEU A O 1
ATOM 1417 N N . LEU A 1 183 ? 27.187 1.310 10.376 1.00 98.56 183 LEU A N 1
ATOM 1418 C CA . LEU A 1 183 ? 28.358 2.130 10.694 1.00 98.56 183 LEU A CA 1
ATOM 1419 C C . LEU A 1 183 ? 29.658 1.334 10.547 1.00 98.56 183 LEU A C 1
ATOM 1421 O O . LEU A 1 183 ? 30.596 1.803 9.904 1.00 98.56 183 LEU A O 1
ATOM 1425 N N . GLY A 1 184 ? 29.697 0.116 11.089 1.00 98.62 184 GLY A N 1
ATOM 1426 C CA . GLY A 1 184 ? 30.843 -0.782 10.979 1.00 98.62 184 GLY A CA 1
ATOM 1427 C C . GLY A 1 184 ? 31.123 -1.174 9.530 1.00 98.62 184 GLY A C 1
ATOM 1428 O O . GLY A 1 184 ? 32.257 -1.063 9.074 1.00 98.62 184 GLY A O 1
ATOM 1429 N N . GLY A 1 185 ? 30.088 -1.550 8.776 1.00 98.31 185 GLY A N 1
ATOM 1430 C CA . GLY A 1 185 ? 30.194 -1.870 7.353 1.00 98.31 185 GLY A CA 1
ATOM 1431 C C . GLY A 1 185 ? 30.681 -0.682 6.528 1.00 98.31 185 GLY A C 1
ATOM 1432 O O . GLY A 1 185 ? 31.611 -0.826 5.738 1.00 98.31 185 GLY A O 1
ATOM 1433 N N . THR A 1 186 ? 30.133 0.513 6.767 1.00 98.06 186 THR A N 1
ATOM 1434 C CA . THR A 1 186 ? 30.584 1.746 6.102 1.00 98.06 186 THR A CA 1
ATOM 1435 C C . THR A 1 186 ? 32.046 2.047 6.429 1.00 98.06 186 THR A C 1
ATOM 1437 O O . THR A 1 186 ? 32.825 2.327 5.522 1.00 98.06 186 THR A O 1
ATOM 1440 N N . ALA A 1 187 ? 32.455 1.937 7.696 1.00 98.06 187 ALA A N 1
ATOM 1441 C CA . ALA A 1 187 ? 33.841 2.148 8.104 1.00 98.06 187 ALA A CA 1
ATOM 1442 C C . ALA A 1 187 ? 34.797 1.139 7.450 1.00 98.06 187 ALA A C 1
ATOM 1444 O O . ALA A 1 187 ? 35.852 1.536 6.965 1.00 98.06 187 ALA A O 1
ATOM 1445 N N . ILE A 1 188 ? 34.415 -0.141 7.382 1.00 97.25 188 ILE A N 1
ATOM 1446 C CA . ILE A 1 188 ? 35.195 -1.190 6.710 1.00 97.25 188 ILE A CA 1
ATOM 1447 C C . ILE A 1 188 ? 35.346 -0.877 5.220 1.00 97.25 188 ILE A C 1
ATOM 1449 O O . ILE A 1 188 ? 36.457 -0.944 4.701 1.00 97.25 188 ILE A O 1
ATOM 1453 N N . VAL A 1 189 ? 34.257 -0.505 4.539 1.00 95.25 189 VAL A N 1
ATOM 1454 C CA . VAL A 1 189 ? 34.289 -0.150 3.112 1.00 95.25 189 VAL A CA 1
ATOM 1455 C C . VAL A 1 189 ? 35.175 1.073 2.883 1.00 95.25 189 VAL A C 1
ATOM 1457 O O . VAL A 1 189 ? 36.084 1.017 2.059 1.00 95.25 189 VAL A O 1
ATOM 1460 N N . LEU A 1 190 ? 34.975 2.156 3.637 1.00 93.81 190 LEU A N 1
ATOM 1461 C CA . LEU A 1 190 ? 35.780 3.373 3.502 1.00 93.81 190 LEU A CA 1
ATOM 1462 C C . LEU A 1 190 ? 37.258 3.121 3.813 1.00 93.81 190 LEU A C 1
ATOM 1464 O O . LEU A 1 190 ? 38.126 3.597 3.083 1.00 93.81 190 LEU A O 1
ATOM 1468 N N . PHE A 1 191 ? 37.558 2.340 4.854 1.00 93.75 191 PHE A N 1
ATOM 1469 C CA . PHE A 1 191 ? 38.924 1.936 5.168 1.00 93.75 191 PHE A CA 1
ATOM 1470 C C . PHE A 1 191 ? 39.532 1.121 4.028 1.00 93.75 191 PHE A C 1
ATOM 1472 O O . PHE A 1 191 ? 40.654 1.402 3.618 1.00 93.75 191 PHE A O 1
ATOM 1479 N N . ALA A 1 192 ? 38.798 0.150 3.479 1.00 92.19 192 ALA A N 1
ATOM 1480 C CA . ALA A 1 192 ? 39.306 -0.692 2.408 1.00 92.19 192 ALA A CA 1
ATOM 1481 C C . ALA A 1 192 ? 39.616 0.113 1.136 1.00 92.19 192 ALA A C 1
ATOM 1483 O O . ALA A 1 192 ? 40.715 0.006 0.592 1.00 92.19 192 ALA A O 1
ATOM 1484 N N . PHE A 1 193 ? 38.691 0.977 0.712 1.00 89.12 193 PHE A N 1
ATOM 1485 C CA . PHE A 1 193 ? 38.875 1.852 -0.449 1.00 89.12 193 PHE A CA 1
ATOM 1486 C C . PHE A 1 193 ? 39.945 2.931 -0.226 1.00 89.12 193 PHE A C 1
ATOM 1488 O O . PHE A 1 193 ? 40.571 3.374 -1.186 1.00 89.12 193 PHE A O 1
ATOM 1495 N N . GLY A 1 194 ? 40.167 3.362 1.021 1.00 85.62 194 GLY A N 1
ATOM 1496 C CA . GLY A 1 194 ? 41.211 4.329 1.366 1.00 85.62 194 GLY A CA 1
ATOM 1497 C C . GLY A 1 194 ? 42.604 3.714 1.536 1.00 85.62 194 GLY A C 1
ATOM 1498 O O . GLY A 1 194 ? 43.603 4.384 1.284 1.00 85.62 194 GLY A O 1
ATOM 1499 N N . ARG A 1 195 ? 42.689 2.452 1.978 1.00 88.06 195 ARG A N 1
ATOM 1500 C CA . ARG A 1 195 ? 43.954 1.764 2.273 1.00 88.06 195 ARG A CA 1
ATOM 1501 C C . ARG A 1 195 ? 44.544 1.047 1.065 1.00 88.06 195 ARG A C 1
ATOM 1503 O O . ARG A 1 195 ? 45.771 0.944 0.989 1.00 88.06 195 ARG A O 1
ATOM 1510 N N . TRP A 1 196 ? 43.706 0.490 0.195 1.00 86.69 196 TRP A N 1
ATOM 1511 C CA . TRP A 1 196 ? 44.144 -0.294 -0.956 1.00 86.69 196 TRP A CA 1
ATOM 1512 C C . TRP A 1 196 ? 43.842 0.439 -2.256 1.00 86.69 196 TRP A C 1
ATOM 1514 O O . TRP A 1 196 ? 42.696 0.514 -2.697 1.00 86.69 196 TRP A O 1
ATOM 1524 N N . ASP A 1 197 ? 44.901 0.918 -2.903 1.00 75.69 197 ASP A N 1
ATOM 1525 C CA . ASP A 1 197 ? 44.801 1.723 -4.122 1.00 75.69 197 ASP A CA 1
ATOM 1526 C C . ASP A 1 197 ? 44.179 0.959 -5.307 1.00 75.69 197 ASP A C 1
ATOM 1528 O O . ASP A 1 197 ? 43.579 1.579 -6.176 1.00 75.69 197 ASP A O 1
ATOM 1532 N N . PHE A 1 198 ? 44.215 -0.382 -5.310 1.00 79.62 198 PHE A N 1
ATOM 1533 C CA . PHE A 1 198 ? 43.538 -1.200 -6.329 1.00 79.62 198 PHE A CA 1
ATOM 1534 C C . PHE A 1 198 ? 42.007 -1.282 -6.162 1.00 79.62 198 PHE A C 1
ATOM 1536 O O . PHE A 1 198 ? 41.320 -1.686 -7.099 1.00 79.62 198 PHE A O 1
ATOM 1543 N N . LEU A 1 199 ? 41.471 -0.953 -4.978 1.00 80.19 199 LEU A N 1
ATOM 1544 C CA . LEU A 1 199 ? 40.025 -0.851 -4.725 1.00 80.19 199 LEU A CA 1
ATOM 1545 C C . LEU A 1 199 ? 39.527 0.586 -4.907 1.00 80.19 199 LEU A C 1
ATOM 1547 O O . LEU A 1 199 ? 38.381 0.803 -5.293 1.00 80.19 199 LEU A O 1
ATOM 1551 N N . GLY A 1 200 ? 40.378 1.563 -4.593 1.00 64.56 200 GLY A N 1
ATOM 1552 C CA . GLY A 1 200 ? 40.063 2.982 -4.670 1.00 64.56 200 GLY A CA 1
ATOM 1553 C C . GLY A 1 200 ? 40.041 3.540 -6.095 1.00 64.56 200 GLY A C 1
ATOM 1554 O O . GLY A 1 200 ? 40.570 2.971 -7.042 1.00 64.56 200 GLY A O 1
ATOM 1555 N N . TRP A 1 201 ? 39.471 4.738 -6.238 1.00 65.19 201 TRP A N 1
ATOM 1556 C CA . TRP A 1 201 ? 39.445 5.486 -7.504 1.00 65.19 201 TRP A CA 1
ATOM 1557 C C . TRP A 1 201 ? 40.767 6.216 -7.814 1.00 65.19 201 TRP A C 1
ATOM 1559 O O . TRP A 1 201 ? 40.827 7.038 -8.732 1.00 65.19 201 TRP A O 1
ATOM 1569 N N . ARG A 1 202 ? 41.830 5.979 -7.031 1.00 57.53 202 ARG A N 1
ATOM 1570 C CA . ARG A 1 202 ? 43.133 6.613 -7.252 1.00 57.53 202 ARG A CA 1
ATOM 1571 C C . ARG A 1 202 ? 43.806 5.943 -8.440 1.00 57.53 202 ARG A C 1
ATOM 1573 O O . ARG A 1 202 ? 44.419 4.892 -8.317 1.00 57.53 202 ARG A O 1
ATOM 1580 N N . ASN A 1 203 ? 43.725 6.602 -9.592 1.00 57.00 203 ASN A N 1
ATOM 1581 C CA . ASN A 1 203 ? 44.592 6.303 -10.722 1.00 57.00 203 ASN A CA 1
ATOM 1582 C C . ASN A 1 203 ? 46.052 6.450 -10.274 1.00 57.00 203 ASN A C 1
ATOM 1584 O O . ASN A 1 203 ? 46.552 7.561 -10.105 1.00 57.00 203 ASN A O 1
ATOM 1588 N N . GLU A 1 204 ? 46.747 5.327 -10.110 1.00 56.09 204 GLU A N 1
ATOM 1589 C CA . GLU A 1 204 ? 48.169 5.277 -9.747 1.00 56.09 204 GLU A CA 1
ATOM 1590 C C . GLU A 1 204 ? 49.116 5.808 -10.834 1.00 56.09 204 GLU A C 1
ATOM 1592 O O . GLU A 1 204 ? 50.334 5.748 -10.683 1.00 56.09 204 GLU A O 1
ATOM 1597 N N . LYS A 1 205 ? 48.617 6.343 -11.950 1.00 51.47 205 LYS A N 1
ATOM 1598 C CA . LYS A 1 205 ? 49.479 6.851 -13.017 1.00 51.47 205 LYS A CA 1
ATOM 1599 C C . LYS A 1 205 ? 48.938 8.166 -13.537 1.00 51.47 205 LYS A C 1
ATOM 1601 O O . LYS A 1 205 ? 47.878 8.215 -14.153 1.00 51.47 205 LYS A O 1
ATOM 1606 N N . GLY A 1 206 ? 49.696 9.229 -13.275 1.00 57.19 206 GLY A N 1
ATOM 1607 C CA . GLY A 1 206 ? 49.524 10.502 -13.949 1.00 57.19 206 GLY A CA 1
ATOM 1608 C C . GLY A 1 206 ? 49.495 10.286 -15.459 1.00 57.19 206 GLY A C 1
ATOM 1609 O O . GLY A 1 206 ? 50.457 9.813 -16.053 1.00 57.19 206 GLY A O 1
ATOM 1610 N N . ALA A 1 207 ? 48.376 10.631 -16.067 1.00 49.44 207 ALA A N 1
ATOM 1611 C CA . ALA A 1 207 ? 48.261 10.910 -17.481 1.00 49.44 207 ALA A CA 1
ATOM 1612 C C . ALA A 1 207 ? 47.137 11.935 -17.589 1.00 49.44 207 ALA A C 1
ATOM 1614 O O . ALA A 1 207 ? 46.088 11.777 -16.966 1.00 49.44 207 ALA A O 1
ATOM 1615 N N . ALA A 1 208 ? 47.418 13.032 -18.287 1.00 51.53 208 ALA A N 1
ATOM 1616 C CA . ALA A 1 208 ? 46.498 14.135 -18.494 1.00 51.53 208 ALA A CA 1
ATOM 1617 C C . ALA A 1 208 ? 45.099 13.627 -18.875 1.00 51.53 208 ALA A C 1
ATOM 1619 O O . ALA A 1 208 ? 44.975 12.626 -19.581 1.00 51.53 208 ALA A O 1
ATOM 1620 N N . HIS A 1 209 ? 44.065 14.346 -18.435 1.00 53.16 209 HIS A N 1
ATOM 1621 C CA . HIS A 1 209 ? 42.707 14.223 -18.954 1.00 53.16 209 HIS A CA 1
ATOM 1622 C C . HIS A 1 209 ? 42.701 14.539 -20.463 1.00 53.16 209 HIS A C 1
ATOM 1624 O O . HIS A 1 209 ? 42.305 15.622 -20.884 1.00 53.16 209 HIS A O 1
ATOM 1630 N N . TYR A 1 210 ? 43.182 13.614 -21.293 1.00 53.38 210 TYR A N 1
ATOM 1631 C CA . TYR A 1 210 ? 42.954 13.632 -22.727 1.00 53.38 210 TYR A CA 1
ATOM 1632 C C . TYR A 1 210 ? 41.502 13.222 -22.929 1.00 53.38 210 TYR A C 1
ATOM 1634 O O . TYR A 1 210 ? 41.159 12.045 -23.001 1.00 53.38 210 TYR A O 1
ATOM 1642 N N . HIS A 1 211 ? 40.630 14.224 -22.965 1.00 57.19 211 HIS A N 1
ATOM 1643 C CA . HIS A 1 211 ? 39.284 14.083 -23.491 1.00 57.19 211 HIS A CA 1
ATOM 1644 C C . HIS A 1 211 ? 39.361 13.975 -25.018 1.00 57.19 211 HIS A C 1
ATOM 1646 O O . HIS A 1 211 ? 38.914 14.866 -25.733 1.00 57.19 211 HIS A O 1
ATOM 1652 N N . GLU A 1 212 ? 39.918 12.883 -25.540 1.00 54.91 212 GLU A N 1
ATOM 1653 C CA . GLU A 1 212 ? 39.413 12.403 -26.819 1.00 54.91 212 GLU A CA 1
ATOM 1654 C C . GLU A 1 212 ? 38.036 11.834 -26.499 1.00 54.91 212 GLU A C 1
ATOM 1656 O O . GLU A 1 212 ? 37.904 10.799 -25.844 1.00 54.91 212 GLU A O 1
ATOM 1661 N N . THR A 1 213 ? 36.980 12.570 -26.845 1.00 56.81 213 THR A N 1
ATOM 1662 C CA . THR A 1 213 ? 35.630 12.016 -26.821 1.00 56.81 213 THR A CA 1
ATOM 1663 C C . THR A 1 213 ? 35.635 10.792 -27.728 1.00 56.81 213 THR A C 1
ATOM 1665 O O . THR A 1 213 ? 35.493 10.914 -28.937 1.00 56.81 213 THR A O 1
ATOM 1668 N N . ALA A 1 214 ? 35.772 9.605 -27.131 1.00 55.56 214 ALA A N 1
ATOM 1669 C CA . ALA A 1 214 ? 35.634 8.310 -27.800 1.00 55.56 214 ALA A CA 1
ATOM 1670 C C . ALA A 1 214 ? 34.230 8.111 -28.410 1.00 55.56 214 ALA A C 1
ATOM 1672 O O . ALA A 1 214 ? 33.966 7.129 -29.098 1.00 55.56 214 ALA A O 1
ATOM 1673 N N . VAL A 1 215 ? 33.317 9.054 -28.162 1.00 59.56 215 VAL A N 1
ATOM 1674 C CA . VAL A 1 215 ? 32.128 9.264 -28.976 1.00 59.56 215 VAL A CA 1
ATOM 1675 C C . VAL A 1 215 ? 32.563 10.000 -30.241 1.00 59.56 215 VAL A C 1
ATOM 1677 O O . VAL A 1 215 ? 32.503 11.229 -30.304 1.00 59.56 215 VAL A O 1
ATOM 1680 N N . GLU A 1 216 ? 32.993 9.256 -31.260 1.00 59.81 216 GLU A N 1
ATOM 1681 C CA . GLU A 1 216 ? 32.993 9.815 -32.608 1.00 59.81 216 GLU A CA 1
ATOM 1682 C C . GLU A 1 216 ? 31.564 10.277 -32.906 1.00 59.81 216 GLU A C 1
ATOM 1684 O O . GLU A 1 216 ? 30.613 9.488 -32.868 1.00 59.81 216 GLU A O 1
ATOM 1689 N N . VAL A 1 217 ? 31.398 11.574 -33.167 1.00 59.88 217 VAL A N 1
ATOM 1690 C CA . VAL A 1 217 ? 30.139 12.151 -33.646 1.00 59.88 217 VAL A CA 1
ATOM 1691 C C . VAL A 1 217 ? 29.947 11.683 -35.092 1.00 59.88 217 VAL A C 1
ATOM 1693 O O . VAL A 1 217 ? 30.176 12.413 -36.050 1.00 59.88 217 VAL A O 1
ATOM 1696 N N . GLY A 1 218 ? 29.608 10.406 -35.249 1.00 65.94 218 GLY A N 1
ATOM 1697 C CA . GLY A 1 218 ? 29.287 9.777 -36.519 1.00 65.94 218 GLY A CA 1
ATOM 1698 C C . GLY A 1 218 ? 27.823 9.985 -36.901 1.00 65.94 218 GLY A C 1
ATOM 1699 O O . GLY A 1 218 ? 27.002 10.511 -36.145 1.00 65.94 218 GLY A O 1
ATOM 1700 N N . THR A 1 219 ? 27.451 9.535 -38.096 1.00 79.00 219 THR A N 1
ATOM 1701 C CA . THR A 1 219 ? 26.050 9.542 -38.525 1.00 79.00 219 THR A CA 1
ATOM 1702 C C . THR A 1 219 ? 25.243 8.522 -37.724 1.00 79.00 219 THR A C 1
ATOM 1704 O O . THR A 1 219 ? 25.522 7.327 -37.803 1.00 79.00 219 THR A O 1
ATOM 1707 N N . ALA A 1 220 ? 24.209 8.977 -37.010 1.00 86.38 220 ALA A N 1
ATOM 1708 C CA . ALA A 1 220 ? 23.326 8.095 -36.247 1.00 86.38 220 ALA A CA 1
ATOM 1709 C C . ALA A 1 220 ? 22.750 6.970 -37.122 1.00 86.38 220 ALA A C 1
ATOM 1711 O O . ALA A 1 220 ? 22.167 7.245 -38.183 1.00 86.38 220 ALA A O 1
ATOM 1712 N N . THR A 1 221 ? 22.882 5.727 -36.652 1.00 90.88 221 THR A N 1
ATOM 1713 C CA . THR A 1 221 ? 22.408 4.533 -37.359 1.00 90.88 221 THR A CA 1
ATOM 1714 C C . THR A 1 221 ? 20.876 4.511 -37.471 1.00 90.88 221 THR A C 1
ATOM 1716 O O . THR A 1 221 ? 20.185 5.152 -36.668 1.00 90.88 221 THR A O 1
ATOM 1719 N N . PRO A 1 222 ? 20.291 3.779 -38.439 1.00 92.44 222 PRO A N 1
ATOM 1720 C CA . PRO A 1 222 ? 18.845 3.571 -38.511 1.00 92.44 222 PRO A CA 1
ATOM 1721 C C . PRO A 1 222 ? 18.208 3.140 -37.180 1.00 92.44 222 PRO A C 1
ATOM 1723 O O . PRO A 1 222 ? 17.154 3.661 -36.808 1.00 92.44 222 PRO A O 1
ATOM 1726 N N . GLY A 1 223 ? 18.841 2.236 -36.432 1.00 93.25 223 GLY A N 1
ATOM 1727 C CA . GLY A 1 223 ? 18.395 1.798 -35.111 1.00 93.25 223 GLY A CA 1
ATOM 1728 C C . GLY A 1 223 ? 18.451 2.904 -34.064 1.00 93.25 223 GLY A C 1
ATOM 1729 O O . GLY A 1 223 ? 17.457 3.112 -33.373 1.00 93.25 223 GLY A O 1
ATOM 1730 N N . GLN A 1 224 ? 19.541 3.676 -33.994 1.00 93.69 224 GLN A N 1
ATOM 1731 C CA . GLN A 1 224 ? 19.639 4.833 -33.090 1.00 93.69 224 GLN A CA 1
ATOM 1732 C C . GLN A 1 224 ? 18.575 5.889 -33.393 1.00 93.69 224 GLN A C 1
ATOM 1734 O O . GLN A 1 224 ? 17.927 6.402 -32.489 1.00 93.69 224 GLN A O 1
ATOM 1739 N N . ARG A 1 225 ? 18.318 6.183 -34.671 1.00 94.06 225 ARG A N 1
ATOM 1740 C CA . ARG A 1 225 ? 17.215 7.081 -35.054 1.00 94.06 225 ARG A CA 1
ATOM 1741 C C . ARG A 1 225 ? 15.860 6.504 -34.645 1.00 94.06 225 ARG A C 1
ATOM 1743 O O . ARG A 1 225 ? 14.975 7.237 -34.215 1.00 94.06 225 ARG A O 1
ATOM 1750 N N . SER A 1 226 ? 15.706 5.183 -34.732 1.00 96.19 226 SER A N 1
ATOM 1751 C CA . SER A 1 226 ? 14.479 4.493 -34.333 1.00 96.19 226 SER A CA 1
ATOM 1752 C C . SER A 1 226 ? 14.223 4.549 -32.825 1.00 96.19 226 SER A C 1
ATOM 1754 O O . SER A 1 226 ? 13.065 4.425 -32.436 1.00 96.19 226 SER A O 1
ATOM 1756 N N . THR A 1 227 ? 15.228 4.752 -31.963 1.00 96.69 227 THR A N 1
ATOM 1757 C CA . THR A 1 227 ? 14.999 4.891 -30.510 1.00 96.69 227 THR A CA 1
ATOM 1758 C C . THR A 1 227 ? 14.436 6.257 -30.118 1.00 96.69 227 THR A C 1
ATOM 1760 O O . THR A 1 227 ? 13.856 6.371 -29.042 1.00 96.69 227 THR A O 1
ATOM 1763 N N . ILE A 1 228 ? 14.491 7.274 -30.987 1.00 96.12 228 ILE A N 1
ATOM 1764 C CA . ILE A 1 228 ? 13.962 8.621 -30.698 1.00 96.12 228 ILE A CA 1
ATOM 1765 C C . ILE A 1 228 ? 12.490 8.563 -30.272 1.00 96.12 228 ILE A C 1
ATOM 1767 O O . ILE A 1 228 ? 12.108 9.172 -29.278 1.00 96.12 228 ILE A O 1
ATOM 1771 N N . LYS A 1 229 ? 11.663 7.765 -30.956 1.00 97.00 229 LYS A N 1
ATOM 1772 C CA . LYS A 1 229 ? 10.246 7.590 -30.587 1.00 97.00 229 LYS A CA 1
ATOM 1773 C C . LYS A 1 229 ? 10.054 6.978 -29.188 1.00 97.00 229 LYS A C 1
ATOM 1775 O O . LYS A 1 229 ? 9.045 7.260 -28.550 1.00 97.00 229 LYS A O 1
ATOM 1780 N N . LEU A 1 230 ? 11.004 6.160 -28.709 1.00 97.69 230 LEU A N 1
ATOM 1781 C CA . LEU A 1 230 ? 10.979 5.625 -27.343 1.00 97.69 230 LEU A CA 1
ATOM 1782 C C . LEU A 1 230 ? 11.238 6.748 -26.332 1.00 97.69 230 LEU A C 1
ATOM 1784 O O . LEU A 1 230 ? 10.539 6.844 -25.334 1.00 97.69 230 LEU A O 1
ATOM 1788 N N . PHE A 1 231 ? 12.176 7.652 -26.615 1.00 98.12 231 PHE A N 1
ATOM 1789 C CA . PHE A 1 231 ? 12.389 8.827 -25.766 1.00 98.12 231 PHE A CA 1
ATOM 1790 C C . PHE A 1 231 ? 11.206 9.800 -25.795 1.00 98.12 231 PHE A C 1
ATOM 1792 O O . PHE A 1 231 ? 10.849 10.359 -24.761 1.00 98.12 231 PHE A O 1
ATOM 1799 N N . VAL A 1 232 ? 10.547 9.961 -26.947 1.00 98.00 232 VAL A N 1
ATOM 1800 C CA . VAL A 1 232 ? 9.319 10.765 -27.046 1.00 98.00 232 VAL A CA 1
ATOM 1801 C C . VAL A 1 232 ? 8.210 10.175 -26.173 1.00 98.00 232 VAL A C 1
ATOM 1803 O O . VAL A 1 232 ? 7.624 10.908 -25.380 1.00 98.00 232 VAL A O 1
ATOM 1806 N N . ILE A 1 233 ? 7.937 8.864 -26.258 1.00 97.50 233 ILE A N 1
ATOM 1807 C CA . ILE A 1 233 ? 6.896 8.250 -25.417 1.00 97.50 233 ILE A CA 1
ATOM 1808 C C . ILE A 1 233 ? 7.272 8.283 -23.932 1.00 97.50 233 ILE A C 1
ATOM 1810 O O . ILE A 1 233 ? 6.398 8.512 -23.106 1.00 97.50 233 ILE A O 1
ATOM 1814 N N . VAL A 1 234 ? 8.557 8.151 -23.585 1.00 98.44 234 VAL A N 1
ATOM 1815 C CA . VAL A 1 234 ? 9.048 8.358 -22.213 1.00 98.44 234 VAL A CA 1
ATOM 1816 C C . VAL A 1 234 ? 8.698 9.758 -21.715 1.00 98.44 234 VAL A C 1
ATOM 1818 O O . VAL A 1 234 ? 8.114 9.888 -20.643 1.00 98.44 234 VAL A O 1
ATOM 1821 N N . GLY A 1 235 ? 8.999 10.798 -22.500 1.00 98.31 235 GLY A N 1
ATOM 1822 C CA . GLY A 1 235 ? 8.667 12.177 -22.143 1.00 98.31 235 GLY A CA 1
ATOM 1823 C C . GLY A 1 235 ? 7.161 12.391 -21.968 1.00 98.31 235 GLY A C 1
ATOM 1824 O O . GLY A 1 235 ? 6.738 13.012 -20.996 1.00 98.31 235 GLY A O 1
ATOM 1825 N N . LEU A 1 236 ? 6.344 11.824 -22.859 1.00 97.75 236 LEU A N 1
ATOM 1826 C CA . LEU A 1 236 ? 4.883 11.892 -22.760 1.00 97.75 236 LEU A CA 1
ATOM 1827 C C . LEU A 1 236 ? 4.358 11.185 -21.504 1.00 97.75 236 LEU A C 1
ATOM 1829 O O . LEU A 1 236 ? 3.589 11.779 -20.752 1.00 97.75 236 LEU A O 1
ATOM 1833 N N . LEU A 1 237 ? 4.794 9.949 -21.247 1.00 98.12 237 LEU A N 1
ATOM 1834 C CA . LEU A 1 237 ? 4.394 9.189 -20.061 1.00 98.12 237 LEU A CA 1
ATOM 1835 C C . LEU A 1 237 ? 4.808 9.901 -18.774 1.00 98.12 237 LEU A C 1
ATOM 1837 O O . LEU A 1 237 ? 4.019 9.953 -17.839 1.00 98.12 237 LEU A O 1
ATOM 1841 N N . MET A 1 238 ? 6.001 10.497 -18.741 1.00 98.44 238 MET A N 1
ATOM 1842 C CA . MET A 1 238 ? 6.463 11.297 -17.608 1.00 98.44 238 MET A CA 1
ATOM 1843 C C . MET A 1 238 ? 5.540 12.499 -17.354 1.00 98.44 238 MET A C 1
ATOM 1845 O O . MET A 1 238 ? 5.121 12.717 -16.219 1.00 98.44 238 MET A O 1
ATOM 1849 N N . VAL A 1 239 ? 5.168 13.253 -18.395 1.00 98.50 239 VAL A N 1
ATOM 1850 C CA . VAL A 1 239 ? 4.249 14.397 -18.255 1.00 98.50 239 VAL A CA 1
ATOM 1851 C C . VAL A 1 239 ? 2.882 13.946 -17.744 1.00 98.50 239 VAL A C 1
ATOM 1853 O O . VAL A 1 239 ? 2.368 14.517 -16.784 1.00 98.50 239 VAL A O 1
ATOM 1856 N N . VAL A 1 240 ? 2.299 12.898 -18.331 1.00 98.00 240 VAL A N 1
ATOM 1857 C CA . VAL A 1 240 ? 0.989 12.390 -17.892 1.00 98.00 240 VAL A CA 1
ATOM 1858 C C . VAL A 1 240 ? 1.064 11.863 -16.454 1.00 98.00 240 VAL A C 1
ATOM 1860 O O . VAL A 1 240 ? 0.185 12.170 -15.652 1.00 98.00 240 VAL A O 1
ATOM 1863 N N . GLN A 1 241 ? 2.139 11.158 -16.088 1.00 98.44 241 GLN A N 1
ATOM 1864 C CA . GLN A 1 241 ? 2.403 10.674 -14.728 1.00 98.44 241 GLN A CA 1
ATOM 1865 C C . GLN A 1 241 ? 2.468 11.810 -13.698 1.00 98.44 241 GLN A C 1
ATOM 1867 O O . GLN A 1 241 ? 1.912 11.679 -12.601 1.00 98.44 241 GLN A O 1
ATOM 1872 N N . MET A 1 242 ? 3.110 12.929 -14.048 1.00 98.31 242 MET A N 1
ATOM 1873 C CA . MET A 1 242 ? 3.148 14.128 -13.208 1.00 98.31 242 MET A CA 1
ATOM 1874 C C . MET A 1 242 ? 1.755 14.746 -13.045 1.00 98.31 242 MET A C 1
ATOM 1876 O O . MET A 1 242 ? 1.372 15.073 -11.924 1.00 98.31 242 MET A O 1
ATOM 1880 N N . LEU A 1 243 ? 0.973 14.853 -14.126 1.00 97.69 243 LEU A N 1
ATOM 1881 C CA . LEU A 1 243 ? -0.382 15.417 -14.087 1.00 97.69 243 LEU A CA 1
ATOM 1882 C C . LEU A 1 243 ? -1.329 14.594 -13.204 1.00 97.69 243 LEU A C 1
ATOM 1884 O O . LEU A 1 243 ? -2.002 15.155 -12.341 1.00 97.69 243 LEU A O 1
ATOM 1888 N N . VAL A 1 244 ? -1.351 13.265 -13.354 1.00 96.81 244 VAL A N 1
ATOM 1889 C CA . VAL A 1 244 ? -2.179 12.413 -12.479 1.00 96.81 244 VAL A CA 1
ATOM 1890 C C . VAL A 1 244 ? -1.657 12.397 -11.039 1.00 96.81 244 VAL A C 1
ATOM 1892 O O . VAL A 1 244 ? -2.446 12.312 -10.105 1.00 96.81 244 VAL A O 1
ATOM 1895 N N . GLY A 1 245 ? -0.345 12.564 -10.834 1.00 97.44 245 GLY A N 1
ATOM 1896 C CA . GLY A 1 245 ? 0.239 12.747 -9.502 1.00 97.44 245 GLY A CA 1
ATOM 1897 C C . GLY A 1 245 ? -0.219 14.039 -8.826 1.00 97.44 245 GLY A C 1
ATOM 1898 O O . GLY A 1 245 ? -0.557 14.033 -7.643 1.00 97.44 245 GLY A O 1
ATOM 1899 N N . ALA A 1 246 ? -0.290 15.135 -9.584 1.00 97.00 246 ALA A N 1
ATOM 1900 C CA . ALA A 1 246 ? -0.839 16.398 -9.106 1.00 97.00 246 ALA A CA 1
ATOM 1901 C C . ALA A 1 246 ? -2.324 16.264 -8.734 1.00 97.00 246 ALA A C 1
ATOM 1903 O O . ALA A 1 246 ? -2.743 16.803 -7.712 1.00 97.00 246 ALA A O 1
ATOM 1904 N N . LEU A 1 247 ? -3.103 15.489 -9.495 1.00 95.75 247 LEU A N 1
ATOM 1905 C CA . LEU A 1 247 ? -4.501 15.193 -9.168 1.00 95.75 247 LEU A CA 1
ATOM 1906 C C . LEU A 1 247 ? -4.639 14.368 -7.875 1.00 95.75 247 LEU A C 1
ATOM 1908 O O . LEU A 1 247 ? -5.443 14.708 -7.013 1.00 95.75 247 LEU A O 1
ATOM 1912 N N . VAL A 1 248 ? -3.803 13.344 -7.676 1.00 95.56 248 VAL A N 1
ATOM 1913 C CA . VAL A 1 248 ? -3.747 12.583 -6.410 1.00 95.56 248 VAL A CA 1
ATOM 1914 C C . VAL A 1 248 ? -3.399 13.488 -5.224 1.00 95.56 248 VAL A C 1
ATOM 1916 O O . VAL A 1 248 ? -3.954 13.337 -4.136 1.00 95.56 248 VAL A O 1
ATOM 1919 N N . ALA A 1 249 ? -2.473 14.432 -5.407 1.00 95.56 249 ALA A N 1
ATOM 1920 C CA . ALA A 1 249 ? -2.152 15.421 -4.383 1.00 95.56 249 ALA A CA 1
ATOM 1921 C C . ALA A 1 249 ? -3.331 16.371 -4.118 1.00 95.56 249 ALA A C 1
ATOM 1923 O O . ALA A 1 249 ? -3.594 16.694 -2.962 1.00 95.56 249 ALA A O 1
ATOM 1924 N N . HIS A 1 250 ? -4.074 16.759 -5.158 1.00 95.69 250 HIS A N 1
ATOM 1925 C CA . HIS A 1 250 ? -5.274 17.581 -5.023 1.00 95.69 250 HIS A CA 1
ATOM 1926 C C . HIS A 1 250 ? -6.350 16.886 -4.185 1.00 95.69 250 HIS A C 1
ATOM 1928 O O . HIS A 1 250 ? -6.858 17.505 -3.258 1.00 95.69 250 HIS A O 1
ATOM 1934 N N . TYR A 1 251 ? -6.610 15.592 -4.409 1.00 94.31 251 TYR A N 1
ATOM 1935 C CA . TYR A 1 251 ? -7.578 14.821 -3.613 1.00 94.31 251 TYR A CA 1
ATOM 1936 C C . TYR A 1 251 ? -7.260 14.754 -2.112 1.00 94.31 251 TYR A C 1
ATOM 1938 O O . TYR A 1 251 ? -8.145 14.455 -1.316 1.00 94.31 251 TYR A O 1
ATOM 1946 N N . ARG A 1 252 ? -6.020 15.045 -1.692 1.00 91.75 252 ARG A N 1
ATOM 1947 C CA . ARG A 1 252 ? -5.703 15.210 -0.262 1.00 91.75 252 ARG A CA 1
ATOM 1948 C C . ARG A 1 252 ? -6.180 16.542 0.303 1.00 91.75 252 ARG A C 1
ATOM 1950 O O . ARG A 1 252 ? -6.522 16.602 1.477 1.00 91.75 252 ARG A O 1
ATOM 1957 N N . ALA A 1 253 ? -6.129 17.601 -0.498 1.00 92.81 253 ALA A N 1
ATOM 1958 C CA . ALA A 1 253 ? -6.509 18.947 -0.084 1.00 92.81 253 ALA A CA 1
ATOM 1959 C C . ALA A 1 253 ? -8.017 19.182 -0.243 1.00 92.81 253 ALA A C 1
ATOM 1961 O O . ALA A 1 253 ? -8.646 19.742 0.650 1.00 92.81 253 ALA A O 1
ATOM 1962 N N . ASP A 1 254 ? -8.585 18.716 -1.354 1.00 93.12 254 ASP A N 1
ATOM 1963 C CA . ASP A 1 254 ? -10.017 18.714 -1.633 1.00 93.12 254 ASP A CA 1
ATOM 1964 C C . ASP A 1 254 ? -10.451 17.308 -2.094 1.00 93.12 254 ASP A C 1
ATOM 1966 O O . ASP A 1 254 ? -10.404 16.974 -3.279 1.00 93.12 254 ASP A O 1
ATOM 1970 N N . PRO A 1 255 ? -10.845 16.441 -1.147 1.00 90.38 255 PRO A N 1
ATOM 1971 C CA . PRO A 1 255 ? -11.375 15.108 -1.430 1.00 90.38 255 PRO A CA 1
ATOM 1972 C C . PRO A 1 255 ? -12.606 15.062 -2.336 1.00 90.38 255 PRO A C 1
ATOM 1974 O O . PRO A 1 255 ? -12.850 14.044 -2.984 1.00 90.38 255 PRO A O 1
ATOM 1977 N N . ALA A 1 256 ? -13.428 16.113 -2.321 1.00 88.12 256 ALA A N 1
ATOM 1978 C CA . ALA A 1 256 ? -14.753 16.092 -2.927 1.00 88.12 256 ALA A CA 1
ATOM 1979 C C . ALA A 1 256 ? -14.761 16.664 -4.346 1.00 88.12 256 ALA A C 1
ATOM 1981 O O . ALA A 1 256 ? -15.646 16.325 -5.132 1.00 88.12 256 ALA A O 1
ATOM 1982 N N . SER A 1 257 ? -13.806 17.534 -4.676 1.00 90.38 257 SER A N 1
ATOM 1983 C CA . SER A 1 257 ? -13.800 18.243 -5.949 1.00 90.38 257 SER A CA 1
ATOM 1984 C C . SER A 1 257 ? -12.394 18.483 -6.491 1.00 90.38 257 SER A C 1
ATOM 1986 O O . SER A 1 257 ? -11.399 18.393 -5.785 1.00 90.38 257 SER A O 1
ATOM 1988 N N . PHE A 1 258 ? -12.325 18.804 -7.779 1.00 92.38 258 PHE A N 1
ATOM 1989 C CA . PHE A 1 258 ? -11.162 19.375 -8.435 1.00 92.38 258 PHE A CA 1
ATOM 1990 C C . PHE A 1 258 ? -11.501 20.800 -8.870 1.00 92.38 258 PHE A C 1
ATOM 1992 O O . PHE A 1 258 ? -12.093 21.006 -9.931 1.00 92.38 258 PHE A O 1
ATOM 1999 N N . TYR A 1 259 ? -11.186 21.784 -8.024 1.00 92.69 259 TYR A N 1
ATOM 2000 C CA . TYR A 1 259 ? -11.554 23.195 -8.236 1.00 92.69 259 TYR A CA 1
ATOM 2001 C C . TYR A 1 259 ? -13.059 23.406 -8.523 1.00 92.69 259 TYR A C 1
ATOM 2003 O O . TYR A 1 259 ? -13.433 24.189 -9.397 1.00 92.69 259 TYR A O 1
ATOM 2011 N N . GLY A 1 260 ? -13.931 22.692 -7.803 1.00 89.94 260 GLY A N 1
ATOM 2012 C CA . GLY A 1 260 ? -15.388 22.756 -7.965 1.00 89.94 260 GLY A CA 1
ATOM 2013 C C . GLY A 1 260 ? -15.974 21.785 -8.998 1.00 89.94 260 GLY A C 1
ATOM 2014 O O . GLY A 1 260 ? -17.192 21.737 -9.153 1.00 89.94 260 GLY A O 1
ATOM 2015 N N . LEU A 1 261 ? -15.143 20.994 -9.686 1.00 90.88 261 LEU A N 1
ATOM 2016 C CA . LEU A 1 261 ? -15.582 19.940 -10.606 1.00 90.88 261 LEU A CA 1
ATOM 2017 C C . LEU A 1 261 ? -15.521 18.567 -9.928 1.00 90.88 261 LEU A C 1
ATOM 2019 O O . LEU A 1 261 ? -14.483 18.195 -9.387 1.00 90.88 261 LEU A O 1
ATOM 2023 N N . ASP A 1 262 ? -16.590 17.773 -9.994 1.00 88.50 262 ASP A N 1
ATOM 2024 C CA . ASP A 1 262 ? -16.547 16.380 -9.528 1.00 88.50 262 ASP A CA 1
ATOM 2025 C C . ASP A 1 262 ? -15.875 15.483 -10.580 1.00 88.50 262 ASP A C 1
ATOM 2027 O O . ASP A 1 262 ? -16.459 15.144 -11.611 1.00 88.50 262 ASP A O 1
ATOM 2031 N N . LEU A 1 263 ? -14.625 15.097 -10.311 1.00 89.06 263 LEU A N 1
ATOM 2032 C CA . LEU A 1 263 ? -13.866 14.160 -11.143 1.00 89.06 263 LEU A CA 1
ATOM 2033 C C . LEU A 1 263 ? -13.929 12.709 -10.645 1.00 89.06 263 LEU A C 1
ATOM 2035 O O . LEU A 1 263 ? -13.463 11.811 -11.351 1.00 89.06 263 LEU A O 1
ATOM 2039 N N . SER A 1 264 ? -14.517 12.448 -9.473 1.00 85.00 264 SER A N 1
ATOM 2040 C CA . SER A 1 264 ? -14.496 11.125 -8.827 1.00 85.00 264 SER A CA 1
ATOM 2041 C C . SER A 1 264 ? -15.190 10.036 -9.659 1.00 85.00 264 SER A C 1
ATOM 2043 O O . SER A 1 264 ? -14.844 8.859 -9.575 1.00 85.00 264 SER A O 1
ATOM 2045 N N . GLY A 1 265 ? -16.137 10.418 -10.521 1.00 85.31 265 GLY A N 1
ATOM 2046 C CA . GLY A 1 265 ? -16.833 9.492 -11.416 1.00 85.31 265 GLY A CA 1
ATOM 2047 C C . GLY A 1 265 ? -16.001 8.977 -12.598 1.00 85.31 265 GLY A C 1
ATOM 2048 O O . GLY A 1 265 ? -16.342 7.935 -13.157 1.00 85.31 265 GLY A O 1
ATOM 2049 N N . ILE A 1 266 ? -14.933 9.682 -12.994 1.00 88.31 266 ILE A N 1
ATOM 2050 C CA . ILE A 1 266 ? -14.125 9.351 -14.186 1.00 88.31 266 ILE A CA 1
ATOM 2051 C C . ILE A 1 266 ? -12.672 9.051 -13.809 1.00 88.31 266 ILE A C 1
ATOM 2053 O O . ILE A 1 266 ? -12.085 8.110 -14.347 1.00 88.31 266 ILE A O 1
ATOM 2057 N N . MET A 1 267 ? -12.104 9.841 -12.896 1.00 92.44 267 MET A N 1
ATOM 2058 C CA . MET A 1 267 ? -10.713 9.764 -12.453 1.00 92.44 267 MET A CA 1
ATOM 2059 C C . MET A 1 267 ? -10.616 9.719 -10.919 1.00 92.44 267 MET A C 1
ATOM 2061 O O . MET A 1 267 ? -9.993 10.602 -10.336 1.00 92.44 267 MET A O 1
ATOM 2065 N N . PRO A 1 268 ? -11.207 8.712 -10.248 1.00 94.69 26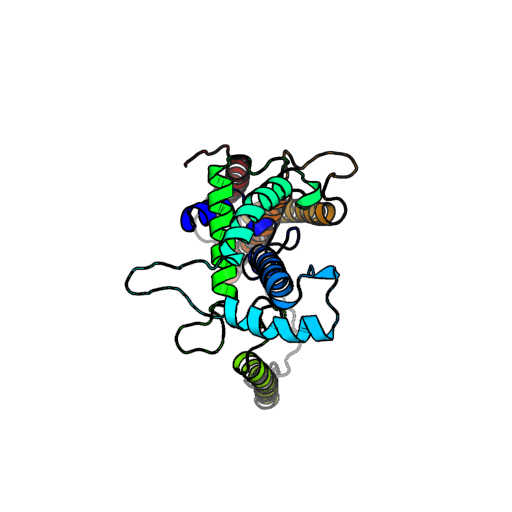8 PRO A N 1
ATOM 2066 C CA . PRO A 1 268 ? -11.129 8.605 -8.794 1.00 94.69 268 PRO A CA 1
ATOM 2067 C C . PRO A 1 268 ? -9.684 8.458 -8.294 1.00 94.69 268 PRO A C 1
ATOM 2069 O O . PRO A 1 268 ? -8.756 8.109 -9.037 1.00 94.69 268 PRO A O 1
ATOM 2072 N N . SER A 1 269 ? -9.487 8.722 -7.006 1.00 95.25 269 SER A N 1
ATOM 2073 C CA . SER A 1 269 ? -8.162 8.806 -6.389 1.00 95.25 269 SER A CA 1
ATOM 2074 C C . SER A 1 269 ? -7.365 7.498 -6.447 1.00 95.25 269 SER A C 1
ATOM 2076 O O . SER A 1 269 ? -6.160 7.527 -6.695 1.00 95.25 269 SER A O 1
ATOM 2078 N N . ASN A 1 270 ? -8.031 6.348 -6.315 1.00 95.81 270 ASN A N 1
ATOM 2079 C CA . ASN A 1 270 ? -7.413 5.031 -6.485 1.00 95.81 270 ASN A CA 1
ATOM 2080 C C . ASN A 1 270 ? -6.879 4.833 -7.912 1.00 95.81 270 ASN A C 1
ATOM 2082 O O . ASN A 1 270 ? -5.697 4.565 -8.081 1.00 95.81 270 ASN A O 1
ATOM 2086 N N . LEU A 1 271 ? -7.702 5.057 -8.941 1.00 96.25 271 LEU A N 1
ATOM 2087 C CA . LEU A 1 271 ? -7.291 4.915 -10.341 1.00 96.25 271 LEU A CA 1
ATOM 2088 C C . LEU A 1 271 ? -6.132 5.855 -10.694 1.00 96.25 271 LEU A C 1
ATOM 2090 O O . LEU A 1 271 ? -5.161 5.454 -11.331 1.00 96.25 271 LEU A O 1
ATOM 2094 N N . THR A 1 272 ? -6.239 7.124 -10.303 1.00 96.12 272 THR A N 1
ATOM 2095 C CA . THR A 1 272 ? -5.215 8.131 -10.618 1.00 96.12 272 THR A CA 1
ATOM 2096 C C . THR A 1 272 ? -3.884 7.804 -9.956 1.00 96.12 272 THR A C 1
ATOM 2098 O O . THR A 1 272 ? -2.832 7.997 -10.571 1.00 96.12 272 THR A O 1
ATOM 2101 N N . ARG A 1 273 ? -3.912 7.229 -8.748 1.00 97.25 273 ARG A N 1
ATOM 2102 C CA . ARG A 1 273 ? -2.717 6.701 -8.093 1.00 97.25 273 ARG A CA 1
ATOM 2103 C C . ARG A 1 273 ? -2.178 5.447 -8.780 1.00 97.25 273 ARG A C 1
ATOM 2105 O O . ARG A 1 273 ? -0.966 5.391 -8.994 1.00 97.25 273 ARG A O 1
ATOM 2112 N N . THR A 1 274 ? -3.030 4.495 -9.170 1.00 97.44 274 THR A N 1
ATOM 2113 C CA . THR A 1 274 ? -2.613 3.313 -9.945 1.00 97.44 274 THR A CA 1
ATOM 2114 C C . THR A 1 274 ? -1.851 3.757 -11.194 1.00 97.44 274 THR A C 1
ATOM 2116 O O . THR A 1 274 ? -0.699 3.374 -11.399 1.00 97.44 274 THR A O 1
ATOM 2119 N N . TRP A 1 275 ? -2.437 4.673 -11.968 1.00 97.88 275 TRP A N 1
ATOM 2120 C CA . TRP A 1 275 ? -1.830 5.245 -13.168 1.00 97.88 275 TRP A CA 1
ATOM 2121 C C . TRP A 1 275 ? -0.524 5.988 -12.878 1.00 97.88 275 TRP A C 1
ATOM 2123 O O . TRP A 1 275 ? 0.448 5.826 -13.615 1.00 97.88 275 TRP A O 1
ATOM 2133 N N . HIS A 1 276 ? -0.466 6.772 -11.799 1.00 98.25 276 HIS A N 1
ATOM 2134 C CA . HIS A 1 276 ? 0.748 7.473 -11.381 1.00 98.25 276 HIS A CA 1
ATOM 2135 C C . HIS A 1 276 ? 1.919 6.507 -11.145 1.00 98.25 276 HIS A C 1
ATOM 2137 O O . HIS A 1 276 ? 3.013 6.723 -11.670 1.00 98.25 276 HIS A O 1
ATOM 2143 N N . LEU A 1 277 ? 1.690 5.431 -10.386 1.00 97.94 277 LEU A N 1
ATOM 2144 C CA . LEU A 1 277 ? 2.725 4.449 -10.061 1.00 97.94 277 LEU A CA 1
ATOM 2145 C C . LEU A 1 277 ? 3.112 3.598 -11.274 1.00 97.94 277 LEU A C 1
ATOM 2147 O O . LEU A 1 277 ? 4.301 3.419 -11.542 1.00 97.94 277 LEU A O 1
ATOM 2151 N N . GLN A 1 278 ? 2.128 3.119 -12.037 1.00 97.56 278 GLN A N 1
ATOM 2152 C CA . GLN A 1 278 ? 2.368 2.299 -13.226 1.00 97.56 278 GLN A CA 1
ATOM 2153 C C . GLN A 1 278 ? 3.155 3.069 -14.283 1.00 97.56 278 GLN A C 1
ATOM 2155 O O . GLN A 1 278 ? 4.177 2.588 -14.774 1.00 97.56 278 GLN A O 1
ATOM 2160 N N . MET A 1 279 ? 2.750 4.304 -14.595 1.00 98.31 279 MET A N 1
ATOM 2161 C CA . MET A 1 279 ? 3.481 5.114 -15.566 1.00 98.31 279 MET A CA 1
ATOM 2162 C C . MET A 1 279 ? 4.899 5.444 -15.099 1.00 98.31 279 MET A C 1
ATOM 2164 O O . MET A 1 279 ? 5.789 5.479 -15.946 1.00 98.31 279 MET A O 1
ATOM 2168 N N . ALA A 1 280 ? 5.135 5.640 -13.794 1.00 98.25 280 ALA A N 1
ATOM 2169 C CA . ALA A 1 280 ? 6.482 5.860 -13.265 1.00 98.25 280 ALA A CA 1
ATOM 2170 C C . ALA A 1 280 ? 7.404 4.670 -13.570 1.00 98.25 280 ALA A C 1
ATOM 2172 O O . ALA A 1 280 ? 8.510 4.854 -14.076 1.00 98.25 280 ALA A O 1
ATOM 2173 N N . ILE A 1 281 ? 6.920 3.444 -13.349 1.00 97.94 281 ILE A N 1
ATOM 2174 C CA . ILE A 1 281 ? 7.653 2.223 -13.706 1.00 97.94 281 ILE A CA 1
ATOM 2175 C C . ILE A 1 281 ? 7.862 2.157 -15.223 1.00 97.94 281 ILE A C 1
ATOM 2177 O O . ILE A 1 281 ? 8.990 1.949 -15.679 1.00 97.94 281 ILE A O 1
ATOM 2181 N N . PHE A 1 282 ? 6.802 2.366 -16.010 1.00 98.06 282 PHE A N 1
ATOM 2182 C CA . PHE A 1 282 ? 6.874 2.260 -17.464 1.00 98.06 282 PHE A CA 1
ATOM 2183 C C . PHE A 1 282 ? 7.873 3.238 -18.071 1.00 98.06 282 PHE A C 1
ATOM 2185 O O . PHE A 1 282 ? 8.732 2.807 -18.841 1.00 98.06 282 PHE A O 1
ATOM 2192 N N . TRP A 1 283 ? 7.809 4.532 -17.749 1.00 98.25 283 TRP A N 1
ATOM 2193 C CA . TRP A 1 283 ? 8.687 5.504 -18.398 1.00 98.25 283 TRP A CA 1
ATOM 2194 C C . TRP A 1 283 ? 10.147 5.323 -17.964 1.00 98.25 283 TRP A C 1
ATOM 2196 O O . TRP A 1 283 ? 11.025 5.381 -18.825 1.00 98.25 283 TRP A O 1
ATOM 2206 N N . ILE A 1 284 ? 10.422 5.016 -16.687 1.00 98.31 284 ILE A N 1
ATOM 2207 C CA . ILE A 1 284 ? 11.793 4.788 -16.192 1.00 98.31 284 ILE A CA 1
ATOM 2208 C C . ILE A 1 284 ? 12.403 3.554 -16.863 1.00 98.31 284 ILE A C 1
ATOM 2210 O O . ILE A 1 284 ? 13.496 3.629 -17.429 1.00 98.31 284 ILE A O 1
ATOM 2214 N N . ALA A 1 285 ? 11.691 2.423 -16.854 1.00 97.88 285 ALA A N 1
ATOM 2215 C CA . ALA A 1 285 ? 12.172 1.194 -17.483 1.00 97.88 285 ALA A CA 1
ATOM 2216 C C . ALA A 1 285 ? 12.392 1.389 -18.992 1.00 97.88 285 ALA A C 1
ATOM 2218 O O . ALA A 1 285 ? 13.420 0.987 -19.539 1.00 97.88 285 ALA A O 1
ATOM 2219 N N . THR A 1 286 ? 11.463 2.075 -19.660 1.00 97.81 286 THR A N 1
ATOM 2220 C CA . THR A 1 286 ? 11.565 2.374 -21.094 1.00 97.81 286 THR A CA 1
ATOM 2221 C C . THR A 1 286 ? 12.745 3.285 -21.403 1.00 97.81 286 THR A C 1
ATOM 2223 O O . THR A 1 286 ? 13.412 3.075 -22.414 1.00 97.81 286 THR A O 1
ATOM 2226 N N . ALA A 1 287 ? 13.048 4.258 -20.539 1.00 98.25 287 ALA A N 1
ATOM 2227 C CA . ALA A 1 287 ? 14.202 5.137 -20.696 1.00 98.25 287 ALA A CA 1
ATOM 2228 C C . ALA A 1 287 ? 15.519 4.351 -20.643 1.00 98.25 287 ALA A C 1
ATOM 2230 O O . ALA A 1 287 ? 16.372 4.534 -21.514 1.00 98.25 287 ALA A O 1
ATOM 2231 N N . PHE A 1 288 ? 15.665 3.424 -19.688 1.00 98.06 288 PHE A N 1
ATOM 2232 C CA . PHE A 1 288 ? 16.841 2.550 -19.615 1.00 98.06 288 PHE A CA 1
ATOM 2233 C C . PHE A 1 288 ? 16.963 1.640 -20.838 1.00 98.06 288 PHE A C 1
ATOM 2235 O O . PHE A 1 288 ? 18.046 1.525 -21.411 1.00 98.06 288 PHE A O 1
ATOM 2242 N N . VAL A 1 289 ? 15.856 1.041 -21.285 1.00 97.62 289 VAL A N 1
ATOM 2243 C CA . VAL A 1 289 ? 15.835 0.211 -22.499 1.00 97.62 289 VAL A CA 1
ATOM 2244 C C . VAL A 1 289 ? 16.211 1.035 -23.733 1.00 97.62 289 VAL A C 1
ATOM 2246 O O . VAL A 1 289 ? 17.056 0.612 -24.521 1.00 97.62 289 VAL A O 1
ATOM 2249 N N . ALA A 1 290 ? 15.642 2.231 -23.897 1.00 97.25 290 ALA A N 1
ATOM 2250 C CA . ALA A 1 290 ? 15.952 3.130 -25.006 1.00 97.25 290 ALA A CA 1
ATOM 2251 C C . ALA A 1 290 ? 17.423 3.571 -24.991 1.00 97.25 290 ALA A C 1
ATOM 2253 O O . ALA A 1 290 ? 18.070 3.563 -26.040 1.00 97.25 290 ALA A O 1
ATOM 2254 N N . GLY A 1 291 ? 17.963 3.890 -23.810 1.00 96.31 291 GLY A N 1
ATOM 2255 C CA . GLY A 1 291 ? 19.374 4.218 -23.611 1.00 96.31 291 GLY A CA 1
ATOM 2256 C C . GLY A 1 291 ? 20.297 3.061 -23.989 1.00 96.31 291 GLY A C 1
ATOM 2257 O O . GLY A 1 291 ? 21.226 3.245 -24.774 1.00 96.31 291 GLY A O 1
ATOM 2258 N N . ALA A 1 292 ?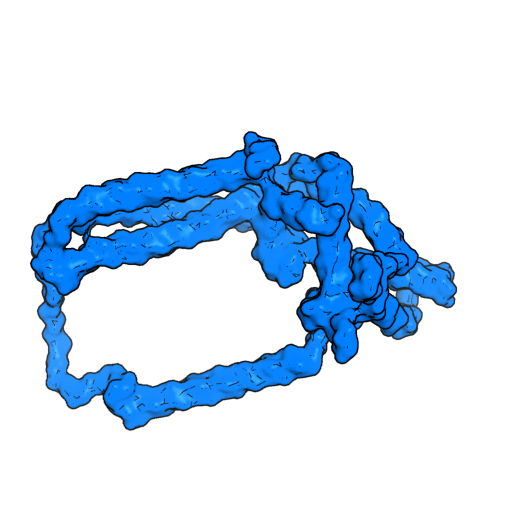 20.002 1.847 -23.521 1.00 95.62 292 ALA A N 1
ATOM 2259 C CA . ALA A 1 292 ? 20.774 0.657 -23.869 1.00 95.62 292 ALA A CA 1
ATOM 2260 C C . ALA A 1 292 ? 20.745 0.373 -25.381 1.00 95.62 292 ALA A C 1
ATOM 2262 O O . ALA A 1 292 ? 21.788 0.117 -25.982 1.00 95.62 292 ALA A O 1
ATOM 2263 N N . LEU A 1 293 ? 19.575 0.479 -26.022 1.00 95.62 293 LEU A N 1
ATOM 2264 C CA . LEU A 1 293 ? 19.429 0.296 -27.471 1.00 95.62 293 LEU A CA 1
ATOM 2265 C C . LEU A 1 293 ? 20.175 1.368 -28.277 1.00 95.62 293 LEU A C 1
ATOM 2267 O O . LEU A 1 293 ? 20.700 1.067 -29.348 1.00 95.62 293 LEU A O 1
ATOM 2271 N N . PHE A 1 294 ? 20.232 2.601 -27.770 1.00 93.62 294 PHE A N 1
ATOM 2272 C CA . PHE A 1 294 ? 20.973 3.695 -28.395 1.00 93.62 294 PHE A CA 1
ATOM 2273 C C . PHE A 1 294 ? 22.494 3.490 -28.305 1.00 93.62 294 PHE A C 1
ATOM 2275 O O . PHE A 1 294 ? 23.207 3.738 -29.281 1.00 93.62 294 PHE A O 1
ATOM 2282 N N . LEU A 1 295 ? 22.984 3.000 -27.160 1.00 91.81 295 LEU A N 1
ATOM 2283 C CA . LEU A 1 295 ? 24.409 2.751 -26.910 1.00 91.81 295 LEU A CA 1
ATOM 2284 C C . LEU A 1 295 ? 24.922 1.448 -27.539 1.00 91.81 295 LEU A C 1
ATOM 2286 O O . LEU A 1 295 ? 26.101 1.353 -27.871 1.00 91.81 295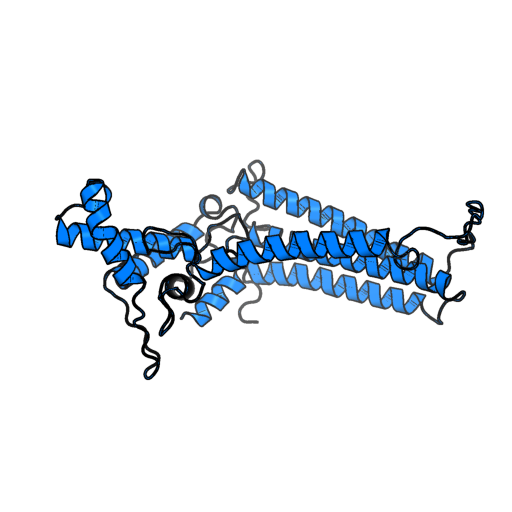 LEU A O 1
ATOM 2290 N N . ALA A 1 296 ? 24.061 0.449 -27.744 1.00 91.50 296 ALA A N 1
ATOM 2291 C CA . ALA A 1 296 ? 24.439 -0.862 -28.278 1.00 91.50 296 ALA A CA 1
ATOM 2292 C C . ALA A 1 296 ? 25.319 -0.824 -29.554 1.00 91.50 296 ALA A C 1
ATOM 2294 O O . ALA A 1 296 ? 26.354 -1.499 -29.571 1.00 91.50 296 ALA A O 1
ATOM 2295 N N . PRO A 1 297 ? 24.991 -0.057 -30.616 1.00 89.44 297 PRO A N 1
ATOM 2296 C CA . PRO A 1 297 ? 25.850 0.022 -31.800 1.00 89.44 297 PRO A CA 1
ATOM 2297 C C . PRO A 1 297 ? 27.172 0.762 -31.546 1.00 89.44 297 PRO A C 1
ATOM 2299 O O . PRO A 1 297 ? 28.166 0.425 -32.180 1.00 89.44 297 PRO A O 1
ATOM 2302 N N . MET A 1 298 ? 27.214 1.715 -30.607 1.00 86.88 298 MET A N 1
ATOM 2303 C CA . MET A 1 298 ? 28.450 2.428 -30.246 1.00 86.88 298 MET A CA 1
ATOM 2304 C C . MET A 1 298 ? 29.436 1.496 -29.541 1.00 86.88 298 MET A C 1
ATOM 2306 O O . MET A 1 298 ? 30.625 1.516 -29.828 1.00 86.88 298 MET A O 1
ATOM 2310 N N . LEU A 1 299 ? 28.929 0.634 -28.656 1.00 87.31 299 LEU A N 1
ATOM 2311 C CA . LEU A 1 299 ? 29.746 -0.327 -27.915 1.00 87.31 299 LEU A CA 1
ATOM 2312 C C . LEU A 1 299 ? 30.204 -1.508 -28.778 1.00 87.31 299 LEU A C 1
ATOM 2314 O O . LEU A 1 299 ? 31.288 -2.043 -28.573 1.00 87.31 299 LEU A O 1
ATOM 2318 N N . SER A 1 300 ? 29.379 -1.937 -29.735 1.00 87.06 300 SER A N 1
ATOM 2319 C CA . SER A 1 300 ? 29.695 -3.074 -30.611 1.00 87.06 300 SER A CA 1
ATOM 2320 C C . SER A 1 300 ? 30.411 -2.683 -31.909 1.00 87.06 300 SER A C 1
ATOM 2322 O O . SER A 1 300 ? 30.829 -3.568 -32.659 1.00 87.06 300 SER A O 1
ATOM 2324 N N . GLY A 1 301 ? 30.525 -1.383 -32.201 1.00 85.44 301 GLY A N 1
ATOM 2325 C CA . GLY A 1 301 ? 31.121 -0.843 -33.427 1.00 85.44 301 GLY A CA 1
ATOM 2326 C C . GLY A 1 301 ? 30.334 -1.137 -34.712 1.00 85.44 301 GLY A C 1
ATOM 2327 O O . GLY A 1 301 ? 30.782 -0.782 -35.799 1.00 85.44 301 GLY A O 1
ATOM 2328 N N . LYS A 1 302 ? 29.176 -1.808 -34.628 1.00 86.69 302 LYS A N 1
ATOM 2329 C CA . LYS A 1 302 ? 28.334 -2.161 -35.780 1.00 86.69 302 LYS A CA 1
ATOM 2330 C C . LYS A 1 302 ? 26.869 -2.294 -35.388 1.00 86.69 302 LYS A C 1
ATOM 2332 O O . LYS A 1 302 ? 26.539 -2.694 -34.278 1.00 86.69 302 LYS A O 1
ATOM 2337 N N . GLU A 1 303 ? 25.967 -2.043 -36.329 1.00 88.69 303 GLU A N 1
ATOM 2338 C CA . GLU A 1 303 ? 24.542 -2.293 -36.111 1.00 88.69 303 GLU A CA 1
ATOM 2339 C C . GLU A 1 303 ? 24.168 -3.748 -36.443 1.00 88.69 303 GLU A C 1
ATOM 2341 O O . GLU A 1 303 ? 24.553 -4.290 -37.484 1.00 88.69 303 GLU A O 1
ATOM 2346 N N . ALA A 1 304 ? 23.396 -4.395 -35.564 1.00 90.75 304 ALA A N 1
ATOM 2347 C CA . ALA A 1 304 ? 22.845 -5.720 -35.832 1.00 90.75 304 ALA A CA 1
ATOM 2348 C C . ALA A 1 304 ? 21.846 -5.685 -37.005 1.00 90.75 304 ALA A C 1
ATOM 2350 O O . ALA A 1 304 ? 21.099 -4.723 -37.201 1.00 90.75 304 ALA A O 1
ATOM 2351 N N . LYS A 1 305 ? 21.796 -6.764 -37.797 1.00 91.50 305 LYS A N 1
ATOM 2352 C CA . LYS A 1 305 ? 20.879 -6.851 -38.944 1.00 91.50 305 LYS A CA 1
ATOM 2353 C C . LYS A 1 305 ? 19.427 -6.727 -38.467 1.00 91.50 305 LYS A C 1
ATOM 2355 O O . LYS A 1 305 ? 19.002 -7.486 -37.603 1.00 91.50 305 LYS A O 1
ATOM 2360 N N . LYS A 1 306 ? 18.660 -5.821 -39.087 1.00 92.62 306 LYS A N 1
ATOM 2361 C CA . LYS A 1 306 ? 17.241 -5.548 -38.776 1.00 92.62 306 LYS A CA 1
ATOM 2362 C C . LYS A 1 306 ? 16.984 -5.034 -37.346 1.00 92.62 306 LYS A C 1
ATOM 2364 O O . LYS A 1 306 ? 15.861 -5.151 -36.856 1.00 92.62 306 LYS A O 1
ATOM 2369 N N . GLN A 1 307 ? 17.981 -4.433 -36.691 1.00 93.88 307 GLN A N 1
ATOM 2370 C CA . GLN A 1 307 ? 17.824 -3.852 -35.351 1.00 93.88 307 GLN A CA 1
ATOM 2371 C C . GLN A 1 307 ? 16.689 -2.820 -35.294 1.00 93.88 307 GLN A C 1
ATOM 2373 O O . GLN A 1 307 ? 15.863 -2.847 -34.382 1.00 93.88 307 GLN A O 1
ATOM 2378 N N . ASN A 1 308 ? 16.592 -1.953 -36.304 1.00 94.94 308 ASN A N 1
ATOM 2379 C CA . ASN A 1 308 ? 15.493 -0.999 -36.443 1.00 94.94 308 ASN A CA 1
ATOM 2380 C C . ASN A 1 308 ? 14.110 -1.680 -36.414 1.00 94.94 308 ASN A C 1
ATOM 2382 O O . ASN A 1 308 ? 13.228 -1.228 -35.689 1.00 94.94 308 ASN A O 1
ATOM 2386 N N . VAL A 1 309 ? 13.922 -2.799 -37.125 1.00 96.69 309 VAL A N 1
ATOM 2387 C CA . VAL A 1 309 ? 12.662 -3.567 -37.127 1.00 96.69 309 VAL A CA 1
ATOM 2388 C C . VAL A 1 309 ? 12.338 -4.076 -35.726 1.00 96.69 309 VAL A C 1
ATOM 2390 O O . VAL A 1 309 ? 11.210 -3.900 -35.268 1.00 96.69 309 VAL A O 1
ATOM 2393 N N . GLY A 1 310 ? 13.324 -4.630 -35.014 1.00 97.12 310 GLY A N 1
ATOM 2394 C CA . GLY A 1 310 ? 13.158 -5.051 -33.620 1.00 97.12 310 GLY A CA 1
ATOM 2395 C C . GLY A 1 310 ? 12.704 -3.902 -32.714 1.00 97.12 310 GLY A C 1
ATOM 2396 O O . GLY A 1 310 ? 11.772 -4.064 -31.932 1.00 97.12 310 GLY A O 1
ATOM 2397 N N . ILE A 1 311 ? 13.273 -2.706 -32.893 1.00 97.56 311 ILE A N 1
ATOM 2398 C CA . ILE A 1 311 ? 12.868 -1.491 -32.167 1.00 97.56 311 ILE A CA 1
ATOM 2399 C C . ILE A 1 311 ? 11.441 -1.049 -32.547 1.00 97.56 311 ILE A C 1
ATOM 2401 O O . ILE A 1 311 ? 10.715 -0.496 -31.721 1.00 97.56 311 ILE A O 1
ATOM 2405 N N . HIS A 1 312 ? 10.989 -1.265 -33.787 1.00 97.69 312 HIS A N 1
ATOM 2406 C CA . HIS A 1 312 ? 9.589 -1.039 -34.179 1.00 97.69 312 HIS A CA 1
ATOM 2407 C C . HIS A 1 312 ? 8.617 -2.013 -33.528 1.00 97.69 312 HIS A C 1
ATOM 2409 O O . HIS A 1 312 ? 7.609 -1.559 -32.988 1.00 97.69 312 HIS A O 1
ATOM 2415 N N . VAL A 1 313 ? 8.948 -3.300 -33.501 1.00 98.12 313 VAL A N 1
ATOM 2416 C CA . VAL A 1 313 ? 8.132 -4.316 -32.827 1.00 98.12 313 VAL A CA 1
ATOM 2417 C C . VAL A 1 313 ? 8.067 -4.051 -31.324 1.00 98.12 313 VAL A C 1
ATOM 2419 O O . VAL A 1 313 ? 6.976 -4.016 -30.764 1.00 98.12 313 VAL A O 1
ATOM 2422 N N . LEU A 1 314 ? 9.208 -3.785 -30.683 1.00 97.62 314 LEU A N 1
ATOM 2423 C CA . LEU A 1 314 ? 9.272 -3.482 -29.253 1.00 97.62 314 LEU A CA 1
ATOM 2424 C C . LEU A 1 314 ? 8.447 -2.242 -28.895 1.00 97.62 314 LEU A C 1
ATOM 2426 O O . LEU A 1 314 ? 7.709 -2.255 -27.916 1.00 97.62 314 LEU A O 1
ATOM 2430 N N . PHE A 1 315 ? 8.537 -1.184 -29.702 1.00 98.06 315 PHE A N 1
ATOM 2431 C CA . PHE A 1 315 ? 7.736 0.021 -29.499 1.00 98.06 315 PHE A CA 1
ATOM 2432 C C . PHE A 1 315 ? 6.232 -0.262 -29.585 1.00 98.06 315 PHE A C 1
ATOM 2434 O O . PHE A 1 315 ? 5.477 0.202 -28.737 1.00 98.06 315 PHE A O 1
ATOM 2441 N N . ALA A 1 316 ? 5.795 -1.046 -30.574 1.00 98.12 316 ALA A N 1
ATOM 2442 C CA . ALA A 1 316 ? 4.390 -1.425 -30.700 1.00 98.12 316 ALA A CA 1
ATOM 2443 C C . ALA A 1 316 ? 3.921 -2.286 -29.516 1.00 98.12 316 ALA A C 1
ATOM 2445 O O . ALA A 1 316 ? 2.850 -2.038 -28.967 1.00 98.12 316 ALA A O 1
ATOM 2446 N N . ALA A 1 317 ? 4.740 -3.250 -29.083 1.00 98.00 317 ALA A N 1
ATOM 2447 C CA . ALA A 1 317 ? 4.455 -4.077 -27.913 1.00 98.00 317 ALA A CA 1
ATOM 2448 C C . ALA A 1 317 ? 4.331 -3.232 -26.637 1.00 98.00 317 ALA A C 1
ATOM 2450 O O . ALA A 1 317 ? 3.410 -3.433 -25.854 1.00 98.00 317 ALA A O 1
ATOM 2451 N N . LEU A 1 318 ? 5.209 -2.244 -26.460 1.00 96.69 318 LEU A N 1
ATOM 2452 C CA . LEU A 1 318 ? 5.156 -1.319 -25.334 1.00 96.69 318 LEU A CA 1
ATOM 2453 C C . LEU A 1 318 ? 3.871 -0.492 -25.329 1.00 96.69 318 LEU A C 1
ATOM 2455 O O . LEU A 1 318 ? 3.219 -0.402 -24.295 1.00 96.69 318 LEU A O 1
ATOM 2459 N N . LEU A 1 319 ? 3.477 0.076 -26.473 1.00 96.81 319 LEU A N 1
ATOM 2460 C CA . LEU A 1 319 ? 2.221 0.826 -26.568 1.00 96.81 319 LEU A CA 1
ATOM 2461 C C . LEU A 1 319 ? 1.011 -0.051 -26.242 1.00 96.81 319 LEU A C 1
ATOM 2463 O O . LEU A 1 319 ? 0.093 0.405 -25.565 1.00 96.81 319 LEU A O 1
ATOM 2467 N N . LEU A 1 320 ? 1.025 -1.305 -26.694 1.00 98.06 320 LEU A N 1
ATOM 2468 C CA . LEU A 1 320 ? -0.033 -2.263 -26.406 1.00 98.06 320 LEU A CA 1
ATOM 2469 C C . LEU A 1 320 ? -0.095 -2.613 -24.914 1.00 98.06 320 LEU A C 1
ATOM 2471 O O . LEU A 1 320 ? -1.183 -2.622 -24.350 1.00 98.06 320 LEU A O 1
ATOM 2475 N N . VAL A 1 321 ? 1.048 -2.856 -24.269 1.00 97.69 321 VAL A N 1
ATOM 2476 C CA . VAL A 1 321 ? 1.105 -3.167 -22.832 1.00 97.69 321 VAL A CA 1
ATOM 2477 C C . VAL A 1 321 ? 0.663 -1.969 -21.997 1.00 97.69 321 VAL A C 1
ATOM 2479 O O . VAL A 1 321 ? -0.221 -2.124 -21.164 1.00 97.69 321 VAL A O 1
ATOM 2482 N N . VAL A 1 322 ? 1.220 -0.781 -22.244 1.00 96.94 322 VAL A N 1
ATOM 2483 C CA . VAL A 1 322 ? 0.897 0.430 -21.473 1.00 96.94 322 VAL A CA 1
ATOM 2484 C C . VAL A 1 322 ? -0.553 0.851 -21.701 1.00 96.94 322 VAL A C 1
ATOM 2486 O O . VAL A 1 322 ? -1.299 1.064 -20.752 1.00 96.94 322 VAL A O 1
ATOM 2489 N N . GLY A 1 323 ? -0.986 0.954 -22.959 1.00 96.62 323 GLY A N 1
ATOM 2490 C CA . GLY A 1 323 ? -2.362 1.337 -23.273 1.00 96.62 323 GLY A CA 1
ATOM 2491 C C . GLY A 1 323 ? -3.373 0.300 -22.786 1.00 96.62 323 GLY A C 1
ATOM 2492 O O . GLY A 1 323 ? -4.409 0.661 -22.230 1.00 96.62 323 GLY A O 1
ATOM 2493 N N . GLY A 1 324 ? -3.055 -0.986 -22.952 1.00 97.06 324 GLY A N 1
ATOM 2494 C CA . GLY A 1 324 ? -3.888 -2.095 -22.500 1.00 97.06 324 GLY A CA 1
ATOM 2495 C C . GLY A 1 324 ? -4.016 -2.164 -20.981 1.00 97.06 324 GLY A C 1
ATOM 2496 O O . GLY A 1 324 ? -5.125 -2.362 -20.492 1.00 97.06 324 GLY A O 1
ATOM 2497 N N . SER A 1 325 ? -2.927 -1.955 -20.231 1.00 96.62 325 SER A N 1
ATOM 2498 C CA . SER A 1 325 ? -2.965 -1.982 -18.764 1.00 96.62 325 SER A CA 1
ATOM 2499 C C . SER A 1 325 ? -3.765 -0.810 -18.202 1.00 96.62 325 SER A C 1
ATOM 2501 O O . SER A 1 325 ? -4.700 -1.039 -17.443 1.00 96.62 325 SER A O 1
ATOM 2503 N N . LEU A 1 326 ? -3.488 0.424 -18.645 1.00 96.06 326 LEU A N 1
ATOM 2504 C CA . LEU A 1 326 ? -4.184 1.620 -18.154 1.00 96.06 326 LEU A CA 1
ATOM 2505 C C . LEU A 1 326 ? -5.691 1.557 -18.447 1.00 96.06 326 LEU A C 1
ATOM 2507 O O . LEU A 1 326 ? -6.512 1.912 -17.598 1.00 96.06 326 LEU A O 1
ATOM 2511 N N . LEU A 1 327 ? -6.066 1.070 -19.637 1.00 95.50 327 LEU A N 1
ATOM 2512 C CA . LEU A 1 327 ? -7.467 0.858 -19.997 1.00 95.50 327 LEU A CA 1
ATOM 2513 C C . LEU A 1 327 ? -8.097 -0.279 -19.183 1.00 95.50 327 LEU A C 1
ATOM 2515 O O . LEU A 1 327 ? -9.231 -0.142 -18.727 1.00 95.50 327 LEU A O 1
ATOM 2519 N N . GLY A 1 328 ? -7.378 -1.385 -18.990 1.00 94.69 328 GLY A N 1
ATOM 2520 C CA . GLY A 1 328 ? -7.828 -2.515 -18.180 1.00 94.69 328 GLY A CA 1
ATOM 2521 C C . GLY A 1 328 ? -8.095 -2.117 -16.730 1.00 94.69 328 GLY A C 1
ATOM 2522 O O . GLY A 1 328 ? -9.156 -2.432 -16.201 1.00 94.69 328 GLY A O 1
ATOM 2523 N N . GLU A 1 329 ? -7.192 -1.348 -16.121 1.00 94.38 329 GLU A N 1
ATOM 2524 C CA . GLU A 1 329 ? -7.338 -0.782 -14.774 1.00 94.38 329 GLU A CA 1
ATOM 2525 C C . GLU A 1 329 ? -8.575 0.120 -14.679 1.00 94.38 329 GLU A C 1
ATOM 2527 O O . GLU A 1 329 ? -9.389 -0.028 -13.765 1.00 94.38 329 GLU A O 1
ATOM 2532 N N . TRP A 1 330 ? -8.773 1.004 -15.663 1.00 93.25 330 TRP A N 1
ATOM 2533 C CA . TRP A 1 330 ? -9.954 1.866 -15.718 1.00 93.25 330 TRP A CA 1
ATOM 2534 C C . TRP A 1 330 ? -11.255 1.070 -15.828 1.00 93.25 330 TRP A C 1
ATOM 2536 O O . TRP A 1 330 ? -12.225 1.377 -15.132 1.00 93.25 330 TRP A O 1
ATOM 2546 N N . LEU A 1 331 ? -11.294 0.050 -16.690 1.00 92.38 331 LEU A N 1
ATOM 2547 C CA . LEU A 1 331 ? -12.465 -0.810 -16.856 1.00 92.38 331 LEU A CA 1
ATOM 2548 C C . LEU A 1 331 ? -12.722 -1.664 -15.604 1.00 92.38 331 LEU A C 1
ATOM 2550 O O . LEU A 1 331 ? -13.877 -1.812 -15.205 1.00 92.38 331 LEU A O 1
ATOM 2554 N N . GLY A 1 332 ? -11.670 -2.188 -14.973 1.00 89.94 332 GLY A N 1
ATOM 2555 C CA . GLY A 1 332 ? -11.742 -3.013 -13.768 1.00 89.94 332 GLY A CA 1
ATOM 2556 C C . GLY A 1 332 ? -12.278 -2.244 -12.564 1.00 89.94 332 GLY A C 1
ATOM 2557 O O . GLY A 1 332 ? -13.312 -2.621 -12.015 1.00 89.94 332 GLY A O 1
ATOM 2558 N N . ILE A 1 333 ? -11.653 -1.112 -12.217 1.00 88.19 333 ILE A N 1
ATOM 2559 C CA . ILE A 1 333 ? -12.057 -0.279 -11.067 1.00 88.19 333 ILE A CA 1
ATOM 2560 C C . ILE A 1 333 ? -13.487 0.255 -11.235 1.00 88.19 333 ILE A C 1
ATOM 2562 O O . ILE A 1 333 ? -14.233 0.370 -10.265 1.00 88.19 333 ILE A O 1
ATOM 2566 N N . ASN A 1 334 ? -13.908 0.542 -12.470 1.00 84.31 334 ASN A N 1
ATOM 2567 C CA . ASN A 1 334 ? -15.278 0.972 -12.761 1.00 84.31 334 ASN A CA 1
ATOM 2568 C C . ASN A 1 334 ? -16.285 -0.184 -12.889 1.00 84.31 334 ASN A C 1
ATOM 2570 O O . ASN A 1 334 ? -17.419 0.057 -13.307 1.00 84.31 334 ASN A O 1
ATOM 2574 N N . ASN A 1 335 ? -15.892 -1.415 -12.545 1.00 82.88 335 ASN A N 1
ATOM 2575 C CA . ASN A 1 335 ? -16.722 -2.618 -12.604 1.00 82.88 335 ASN A CA 1
ATOM 2576 C C . ASN A 1 335 ? -17.337 -2.873 -13.999 1.00 82.88 335 ASN A C 1
ATOM 2578 O O . ASN A 1 335 ? -18.453 -3.372 -14.125 1.00 82.88 335 ASN A O 1
ATOM 2582 N N . LYS A 1 336 ? -16.617 -2.513 -15.071 1.00 85.00 336 LYS A N 1
ATOM 2583 C CA . LYS A 1 336 ? -17.044 -2.716 -16.469 1.00 85.00 336 LYS A CA 1
ATOM 2584 C C . LYS A 1 336 ? -16.605 -4.060 -17.054 1.00 85.00 336 LYS A C 1
ATOM 2586 O O . LYS A 1 336 ? -17.046 -4.407 -18.144 1.00 85.00 336 LYS A O 1
ATOM 2591 N N . LEU A 1 337 ? -15.752 -4.801 -16.345 1.00 80.50 337 LEU A N 1
ATOM 2592 C CA . LEU A 1 337 ? -15.266 -6.126 -16.754 1.00 80.50 337 LEU A CA 1
ATOM 2593 C C . LEU A 1 337 ? -16.062 -7.287 -16.128 1.00 80.50 337 LEU A C 1
ATOM 2595 O O . LEU A 1 337 ? -15.921 -8.424 -16.566 1.00 80.50 337 LEU A O 1
ATOM 2599 N N . GLY A 1 338 ? -16.945 -7.019 -15.160 1.00 67.44 338 GLY A N 1
ATOM 2600 C CA . GLY A 1 338 ? -17.759 -8.053 -14.516 1.00 67.44 338 GLY A CA 1
ATOM 2601 C C . GLY A 1 338 ? -16.910 -9.084 -13.762 1.00 67.44 338 GLY A C 1
ATOM 2602 O O . GLY A 1 338 ? -16.104 -8.709 -12.918 1.00 67.44 338 GLY A O 1
ATOM 2603 N N . ASN A 1 339 ? -17.111 -10.371 -14.069 1.00 59.47 339 ASN A N 1
ATOM 2604 C CA . ASN A 1 339 ? -16.428 -11.513 -13.438 1.00 59.47 339 ASN A CA 1
ATOM 2605 C C . ASN A 1 339 ? -15.220 -12.041 -14.246 1.00 59.47 339 ASN A C 1
ATOM 2607 O O . ASN A 1 339 ? -14.840 -13.198 -14.055 1.00 59.47 339 ASN A O 1
ATOM 2611 N N . LEU A 1 340 ? -14.698 -11.265 -15.204 1.00 50.28 340 LEU A N 1
ATOM 2612 C CA . LEU A 1 340 ? -13.501 -11.636 -15.973 1.00 50.28 340 LEU A CA 1
ATOM 2613 C C . LEU A 1 340 ? -12.236 -11.677 -15.112 1.00 50.28 340 LEU A C 1
ATOM 2615 O O . LEU A 1 340 ? -12.102 -10.808 -14.220 1.00 50.28 340 LEU A O 1
#

Solvent-accessible surface area (backbone atoms only — not comparable to full-atom values): 18006 Å² total; per-residue (Å²): 87,42,72,56,6,49,49,48,41,57,51,58,36,41,47,40,24,12,16,56,88,83,47,60,29,90,57,31,60,39,46,18,54,55,47,38,51,51,34,41,53,44,36,44,28,55,51,29,37,74,74,69,71,36,56,62,90,75,51,49,74,71,57,48,67,66,46,39,63,54,41,12,51,61,56,25,53,65,54,63,39,83,90,80,72,46,70,68,75,52,72,40,55,52,53,37,56,62,53,45,50,57,51,54,45,58,39,32,50,34,17,63,72,34,28,12,33,33,63,50,69,61,74,54,68,66,58,48,50,15,31,48,40,26,31,51,48,50,18,47,44,22,42,20,26,36,90,99,43,101,40,15,69,52,60,16,38,63,82,38,68,63,49,62,18,48,87,41,72,64,60,54,50,52,52,54,50,50,52,52,50,51,53,52,50,49,50,51,51,52,47,47,37,72,71,35,58,91,72,26,90,59,73,90,61,94,68,80,91,74,78,69,64,86,69,70,90,64,84,79,47,71,39,41,60,52,34,50,61,48,51,51,51,25,54,50,36,49,52,52,25,50,52,32,42,52,51,45,56,41,22,71,79,37,22,62,36,59,95,85,38,76,44,30,87,82,59,17,28,24,59,28,38,49,49,24,55,51,32,50,52,50,25,54,55,46,46,54,51,36,50,49,59,50,46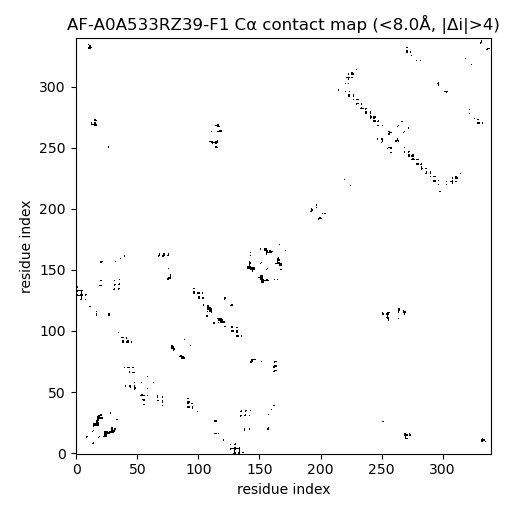,46,35,72,78,65,75,49,76,64,88,64,45,39,58,52,50,51,51,52,50,54,51,48,51,50,53,55,54,49,48,58,50,47,52,55,35,42,53,67,61,71,56,73,92,112

Foldseek 3Di:
DQVLLVVLCVLQLVLCQEAQLPHRDDQAYHLLVVLLVLLLQLLQQVVCCVPPVDGPVPDDPVRLVVCLVVLLCVLQAFQQDPVVRDRDDDPSLVVSLVVVLVVVQVCQQALQSRLFAAHCLDDPSVSSNNNSSNSSVSNSQLRHADVPGPAGVSQLPPDDVSNPRDHDPVNVVVVVVVVVCVVVVVVVLVCCQVVDVVNHPDPPDDDDPPPPVLPPPDDQDLQLVLLVVLLVVLVVLVVLLVVLVVVLVVSNVPSHDDVPHRCNLQNTNSLSSVSNVVSVVLSVVSVVVSVCSNCVCSVVVHDDPCSSVVSVVVVVVSCCVSVVVSVVSRCSSNCVVPPD

Secondary structure (DSSP, 8-state):
-HHHHHHHHHH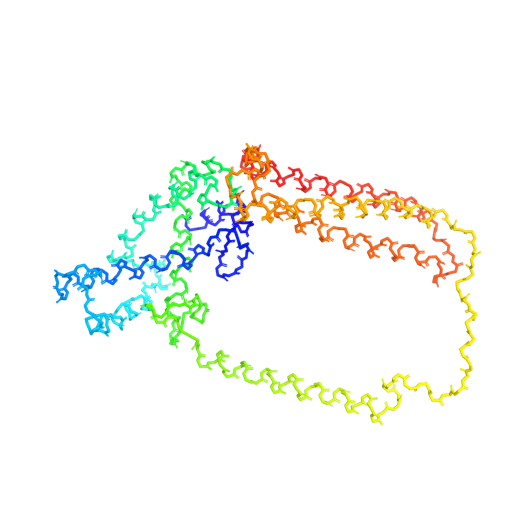TTGGGTSEETTEE-SSS-BHHHHHHHHHHHHHHHHHHHHHHS--GGG--HHHHHHHHHHHHHHHHS--EETTTTEEPPPHHHHHHHHHHHHHHHHHTT-HHHHTSPPTTS---HHHHHHHHHHHHHHHHHHHSBPTT-SSBTTSS-S-BGGGTB---HHHHHHHHHHHHHHHHHHHHHHHHHHH-TTTSS--SS--------SS---PPPHHHHHHHHHHHHHHHHHHHHHHHHHHHHHHHH-SS-BTTB--TTTS-HHHHHHHHHHHHHHHHHHHHHHHHHHHHHHHHSSPPTTHHHHHHHHHHHHHHHHHHHHHHHHHHHTT-STT-

pLDDT: mean 92.52, std 10.06, range [49.44, 98.81]

Mean predicted aligned error: 5.99 Å